Protein AF-I4DRN8-F1 (afdb_monomer_lite)

Structure (mmCIF, N/CA/C/O backbone):
data_AF-I4DRN8-F1
#
_entry.id   AF-I4DRN8-F1
#
loop_
_atom_site.group_PDB
_atom_site.id
_atom_site.type_symbol
_atom_site.label_atom_id
_atom_site.label_alt_id
_atom_site.label_comp_id
_atom_site.label_asym_id
_atom_site.label_entity_id
_atom_site.label_seq_id
_atom_site.pdbx_PDB_ins_code
_atom_site.Cartn_x
_atom_site.Cartn_y
_atom_site.Cartn_z
_atom_site.occupancy
_atom_site.B_iso_or_equiv
_atom_site.auth_seq_id
_atom_site.auth_comp_id
_atom_site.auth_asym_id
_atom_site.auth_atom_id
_atom_site.pdbx_PDB_model_num
ATOM 1 N N . MET A 1 1 ? -47.691 -23.468 3.159 1.00 39.56 1 MET A N 1
ATOM 2 C CA . MET A 1 1 ? -47.164 -22.411 2.267 1.00 39.56 1 MET A CA 1
ATOM 3 C C . MET A 1 1 ? -46.968 -21.139 3.088 1.00 39.56 1 MET A C 1
ATOM 5 O O . MET A 1 1 ? -47.935 -20.428 3.304 1.00 39.56 1 MET A O 1
ATOM 9 N N . GLN A 1 2 ? -45.769 -20.889 3.622 1.00 40.84 2 GLN A N 1
ATOM 10 C CA . GLN A 1 2 ? -45.481 -19.721 4.482 1.00 40.84 2 GLN A CA 1
ATOM 11 C C . GLN A 1 2 ? -44.097 -19.106 4.181 1.00 40.84 2 GLN A C 1
ATOM 13 O O . GLN A 1 2 ? -43.401 -18.660 5.079 1.00 40.84 2 GLN A O 1
ATOM 18 N N . CYS A 1 3 ? -43.689 -19.067 2.907 1.00 41.22 3 CYS A N 1
ATOM 19 C CA . CYS A 1 3 ? -42.427 -18.424 2.493 1.00 41.22 3 CYS A CA 1
ATOM 20 C C . CYS A 1 3 ? -42.636 -17.208 1.575 1.00 41.22 3 CYS A C 1
ATOM 22 O O . CYS A 1 3 ? -41.665 -16.604 1.141 1.00 41.22 3 CYS A O 1
ATOM 24 N N . ASN A 1 4 ? -43.887 -16.843 1.263 1.00 44.56 4 ASN A N 1
ATOM 25 C CA . ASN A 1 4 ? -44.196 -15.802 0.272 1.00 44.56 4 ASN A CA 1
ATOM 26 C C . ASN A 1 4 ? -44.362 -14.391 0.872 1.00 44.56 4 ASN A C 1
ATOM 28 O O . ASN A 1 4 ? -44.746 -13.466 0.165 1.00 44.56 4 ASN A O 1
ATOM 32 N N . THR A 1 5 ? -44.114 -14.226 2.174 1.00 47.62 5 THR A N 1
ATOM 33 C CA . THR A 1 5 ? -44.282 -12.956 2.906 1.00 47.62 5 THR A CA 1
ATOM 34 C C . THR A 1 5 ? -42.973 -12.378 3.446 1.00 47.62 5 THR A C 1
ATOM 36 O O . THR A 1 5 ? -42.994 -11.315 4.063 1.00 47.62 5 THR A O 1
ATOM 39 N N . THR A 1 6 ? -41.826 -13.028 3.223 1.00 51.59 6 THR A N 1
ATOM 40 C CA . THR A 1 6 ? -40.523 -12.555 3.710 1.00 51.59 6 THR A CA 1
ATOM 41 C C . THR A 1 6 ? -39.745 -11.811 2.625 1.00 51.59 6 THR A C 1
ATOM 43 O O . THR A 1 6 ? -39.657 -12.238 1.477 1.00 51.59 6 THR A O 1
ATOM 46 N N . SER A 1 7 ? -39.137 -10.681 3.003 1.00 61.03 7 SER A N 1
ATOM 47 C CA . SER A 1 7 ? -38.353 -9.825 2.097 1.00 61.03 7 SER A CA 1
ATOM 48 C C . SER A 1 7 ? -37.079 -10.496 1.552 1.00 61.03 7 SER A C 1
ATOM 50 O O . SER A 1 7 ? -36.476 -9.966 0.618 1.00 61.03 7 SER A O 1
ATOM 52 N N . ASP A 1 8 ? -36.643 -11.626 2.126 1.00 71.81 8 ASP A N 1
ATOM 53 C CA . ASP A 1 8 ? -35.451 -12.365 1.693 1.00 71.81 8 ASP A CA 1
ATOM 54 C C . ASP A 1 8 ? -35.659 -13.889 1.693 1.00 71.81 8 ASP A C 1
ATOM 56 O O . ASP A 1 8 ? -35.110 -14.622 2.514 1.00 71.81 8 ASP A O 1
ATOM 60 N N . VAL A 1 9 ? -36.435 -14.379 0.725 1.00 75.31 9 VAL A N 1
ATOM 61 C CA . VAL A 1 9 ? -36.766 -15.809 0.560 1.00 75.31 9 VAL A CA 1
ATOM 62 C C . VAL A 1 9 ? -35.515 -16.703 0.470 1.00 75.31 9 VAL A C 1
ATOM 64 O O . VAL A 1 9 ? -35.472 -17.779 1.060 1.00 75.31 9 VAL A O 1
ATOM 67 N N . ILE A 1 10 ? -34.456 -16.249 -0.210 1.00 79.75 10 ILE A N 1
ATOM 68 C CA . ILE A 1 10 ? -33.192 -16.999 -0.344 1.00 79.75 10 ILE A CA 1
ATOM 69 C C . ILE A 1 10 ? -32.429 -17.081 0.993 1.00 79.75 10 ILE A C 1
ATOM 71 O O . ILE A 1 10 ? -31.735 -18.067 1.247 1.00 79.75 10 ILE A O 1
ATOM 75 N N . GLY A 1 11 ? -32.568 -16.078 1.868 1.00 78.69 11 GLY A N 1
ATOM 76 C CA . GLY A 1 11 ? -31.955 -16.070 3.200 1.00 78.69 11 GLY A CA 1
ATOM 77 C C . GLY A 1 11 ? -32.590 -17.086 4.140 1.00 78.69 11 GLY A C 1
ATOM 78 O O . GLY A 1 11 ? -31.874 -17.814 4.826 1.00 78.69 11 GLY A O 1
ATOM 79 N N . GLU A 1 12 ? -33.916 -17.203 4.099 1.00 79.06 12 GLU A N 1
ATOM 80 C CA . GLU A 1 12 ? -34.657 -18.209 4.868 1.00 79.06 12 GLU A CA 1
ATOM 81 C C . GLU A 1 12 ? -34.334 -19.634 4.399 1.00 79.06 12 GLU A C 1
ATOM 83 O O . GLU A 1 12 ? -34.085 -20.516 5.219 1.00 79.06 12 GLU A O 1
ATOM 88 N N . ILE A 1 13 ? -34.223 -19.858 3.084 1.00 81.06 13 ILE A N 1
ATOM 89 C CA . ILE A 1 13 ? -33.809 -21.162 2.541 1.00 81.06 13 ILE A CA 1
ATOM 90 C C . ILE A 1 13 ? -32.405 -21.540 3.036 1.00 81.06 13 ILE A C 1
ATOM 92 O O . ILE A 1 13 ? -32.158 -22.688 3.402 1.00 81.06 13 ILE A O 1
ATOM 96 N N . LEU A 1 14 ? -31.476 -20.583 3.095 1.00 82.25 14 LEU A N 1
ATOM 97 C CA . LEU A 1 14 ? -30.147 -20.831 3.656 1.00 82.25 14 LEU A CA 1
ATOM 98 C C . LEU A 1 14 ? -30.164 -21.133 5.152 1.00 82.25 14 LEU A C 1
ATOM 100 O O . LEU A 1 14 ? -29.319 -21.897 5.616 1.00 82.25 14 LEU A O 1
ATOM 104 N N . LYS A 1 15 ? -31.084 -20.528 5.904 1.00 81.69 15 LYS A N 1
ATOM 105 C CA . LYS A 1 15 ? -31.246 -20.794 7.332 1.00 81.69 15 LYS A CA 1
ATOM 106 C C . LYS A 1 15 ? -31.714 -22.231 7.568 1.00 81.69 15 LYS A C 1
ATOM 108 O O . LYS A 1 15 ? -31.092 -22.924 8.363 1.00 81.69 15 LYS A O 1
ATOM 113 N N . LEU A 1 16 ? -32.684 -22.700 6.781 1.00 81.94 16 LEU A N 1
ATOM 114 C CA . LEU A 1 16 ? -33.138 -24.095 6.798 1.00 81.94 16 LEU A CA 1
ATOM 115 C C . LEU A 1 16 ? -32.001 -25.071 6.457 1.00 81.94 16 LEU A C 1
ATOM 117 O O . LEU A 1 16 ? -31.763 -26.023 7.190 1.00 81.94 16 LEU A O 1
ATOM 121 N N . PHE A 1 17 ? -31.213 -24.798 5.408 1.00 80.50 17 PHE A N 1
ATOM 122 C CA . PHE A 1 17 ? -30.050 -25.640 5.088 1.00 80.50 17 PHE A CA 1
ATOM 123 C C . PHE A 1 17 ? -28.997 -25.658 6.205 1.00 80.50 17 PHE A C 1
ATOM 125 O O . PHE A 1 17 ? -28.385 -26.697 6.444 1.00 80.50 17 PHE A O 1
ATOM 132 N N . LYS A 1 18 ? -28.784 -24.534 6.903 1.00 80.88 18 LYS A N 1
ATOM 133 C CA . LYS A 1 18 ? -27.867 -24.470 8.051 1.00 80.88 18 LYS A CA 1
ATOM 134 C C . LYS A 1 18 ? -28.365 -25.278 9.248 1.00 80.88 18 LYS A C 1
ATOM 136 O O . LYS A 1 18 ? -27.534 -25.874 9.926 1.00 80.88 18 LYS A O 1
ATOM 141 N N . GLU A 1 19 ? -29.671 -25.293 9.503 1.00 81.69 19 GLU A N 1
ATOM 142 C CA . GLU A 1 19 ? -30.292 -26.119 10.549 1.00 81.69 19 GLU A CA 1
ATOM 143 C C . GLU A 1 19 ? -30.091 -27.620 10.264 1.00 81.69 19 GLU A C 1
ATOM 145 O O . GLU A 1 19 ? -29.813 -28.382 11.187 1.00 81.69 19 GLU A O 1
ATOM 150 N N . ASP A 1 20 ? -30.063 -28.006 8.985 1.00 77.31 20 ASP A N 1
ATOM 151 C CA . ASP A 1 20 ? -29.733 -29.362 8.516 1.00 77.31 20 ASP A CA 1
ATOM 152 C C . ASP A 1 20 ? -28.213 -29.638 8.386 1.00 77.31 20 ASP A C 1
ATOM 154 O O . ASP A 1 20 ? -27.797 -30.686 7.886 1.00 77.31 20 ASP A O 1
ATOM 158 N N . GLY A 1 21 ? -27.347 -28.706 8.804 1.00 75.50 21 GLY A N 1
ATOM 159 C CA . GLY A 1 21 ? -25.884 -28.854 8.751 1.00 75.50 21 GLY A CA 1
ATOM 160 C C . GLY A 1 21 ? -25.255 -28.673 7.360 1.00 75.50 21 GLY A C 1
ATOM 161 O O . GLY A 1 21 ? -24.058 -28.904 7.181 1.00 75.50 21 GLY A O 1
ATOM 162 N N . VAL A 1 22 ? -26.025 -28.227 6.366 1.00 78.38 22 VAL A N 1
ATOM 163 C CA . VAL A 1 22 ? -25.579 -28.024 4.983 1.00 78.38 22 VAL A CA 1
ATOM 164 C C . VAL A 1 22 ? -25.253 -26.548 4.732 1.00 78.38 22 VAL A C 1
ATOM 166 O O . VAL A 1 22 ? -26.111 -25.669 4.778 1.00 78.38 22 VAL A O 1
ATOM 169 N N . ILE A 1 23 ? -24.002 -26.250 4.374 1.00 75.44 23 ILE A N 1
ATOM 170 C CA . ILE A 1 23 ? -23.579 -24.885 4.027 1.00 75.44 23 ILE A CA 1
ATOM 171 C C . ILE A 1 23 ? -23.627 -24.707 2.505 1.00 75.44 23 ILE A C 1
ATOM 173 O O . ILE A 1 23 ? -22.771 -25.215 1.781 1.00 75.44 23 ILE A O 1
ATOM 177 N N . LYS A 1 24 ? -24.610 -23.947 2.006 1.00 78.12 24 LYS A N 1
ATOM 178 C CA . LYS A 1 24 ? -24.699 -23.535 0.593 1.00 78.12 24 LYS A CA 1
ATOM 179 C C . LYS A 1 24 ? -24.502 -22.029 0.424 1.00 78.12 24 LYS A C 1
ATOM 181 O O . LYS A 1 24 ? -24.731 -21.243 1.337 1.00 78.12 24 LYS A O 1
ATOM 186 N N . LYS A 1 25 ? -24.063 -21.622 -0.770 1.00 81.81 25 LYS A N 1
ATOM 187 C CA . LYS A 1 25 ? -23.987 -20.209 -1.182 1.00 81.81 25 LYS A CA 1
ATOM 188 C C . LYS A 1 25 ? -25.312 -19.766 -1.806 1.00 81.81 25 LYS A C 1
ATOM 190 O O . LYS A 1 25 ? -25.972 -20.579 -2.452 1.00 81.81 25 LYS A O 1
ATOM 195 N N . ARG A 1 26 ? -25.660 -18.479 -1.681 1.00 83.56 26 ARG A N 1
ATOM 196 C CA . ARG A 1 26 ? -26.892 -17.882 -2.243 1.00 83.56 26 ARG A CA 1
ATOM 197 C C . ARG A 1 26 ? -27.031 -18.149 -3.743 1.00 83.56 26 ARG A C 1
ATOM 199 O O . ARG A 1 26 ? -28.046 -18.692 -4.163 1.00 83.56 26 ARG A O 1
ATOM 206 N N . ASP A 1 27 ? -25.962 -17.938 -4.511 1.00 84.25 27 ASP A N 1
ATOM 207 C CA . ASP A 1 27 ? -25.927 -18.233 -5.953 1.00 84.25 27 ASP A CA 1
ATOM 208 C C . ASP A 1 27 ? -26.214 -19.702 -6.277 1.00 84.25 27 ASP A C 1
ATOM 210 O O . ASP A 1 27 ? -26.824 -20.020 -7.296 1.00 84.25 27 ASP A O 1
ATOM 214 N N . SER A 1 28 ? -25.768 -20.621 -5.415 1.00 83.50 28 SER A N 1
ATOM 215 C CA . SER A 1 28 ? -26.015 -22.053 -5.593 1.00 83.50 28 SER A CA 1
ATOM 216 C C . SER A 1 28 ? -27.482 -22.389 -5.344 1.00 83.50 28 SER A C 1
ATOM 218 O O . SER A 1 28 ? -28.041 -23.190 -6.085 1.00 83.50 28 SER A O 1
ATOM 220 N N . VAL A 1 29 ? -28.109 -21.752 -4.351 1.00 85.19 29 VAL A N 1
ATOM 221 C CA . VAL A 1 29 ? -29.544 -21.896 -4.076 1.00 85.19 29 VAL A CA 1
ATOM 222 C C . VAL A 1 29 ? -30.369 -21.338 -5.236 1.00 85.19 29 VAL A C 1
ATOM 224 O O . VAL A 1 29 ? -31.264 -22.021 -5.715 1.00 85.19 29 VAL A O 1
ATOM 227 N N . ILE A 1 30 ? -30.027 -20.155 -5.754 1.00 85.06 30 ILE A N 1
ATOM 228 C CA . ILE A 1 30 ? -30.734 -19.529 -6.885 1.00 85.06 30 ILE A CA 1
ATOM 229 C C . ILE A 1 30 ? -30.645 -20.405 -8.147 1.00 85.06 30 ILE A C 1
ATOM 231 O O . ILE A 1 30 ? -31.653 -20.643 -8.810 1.00 85.06 30 ILE A O 1
ATOM 235 N N . LYS A 1 31 ? -29.460 -20.956 -8.449 1.00 86.00 31 LYS A N 1
ATOM 236 C CA . LYS A 1 31 ? -29.272 -21.902 -9.565 1.00 86.00 31 LYS A CA 1
ATOM 237 C C . LYS A 1 31 ? -30.073 -23.190 -9.383 1.00 86.00 31 LYS A C 1
ATOM 239 O O . LYS A 1 31 ? -30.626 -23.699 -10.353 1.00 86.00 31 LYS A O 1
ATOM 244 N N . GLU A 1 32 ? -30.142 -23.713 -8.162 1.00 85.44 32 GLU A N 1
ATOM 245 C CA . GLU A 1 32 ? -30.877 -24.944 -7.870 1.00 85.44 32 GLU A CA 1
ATOM 246 C C . GLU A 1 32 ? -32.396 -24.736 -7.967 1.00 85.44 32 GLU A C 1
ATOM 248 O O . GLU A 1 32 ? -33.084 -25.562 -8.560 1.00 85.44 32 GLU A O 1
ATOM 253 N N . LEU A 1 33 ? -32.914 -23.602 -7.483 1.00 86.12 33 LEU A N 1
ATOM 254 C CA . LEU A 1 33 ? -34.328 -23.234 -7.624 1.00 86.12 33 LEU A CA 1
ATOM 255 C C . LEU A 1 33 ? -34.743 -23.127 -9.097 1.00 86.12 33 LEU A C 1
ATOM 257 O O . LEU A 1 33 ? -35.825 -23.584 -9.466 1.00 86.12 33 LEU A O 1
ATOM 261 N N . PHE A 1 34 ? -33.878 -22.568 -9.948 1.00 86.06 34 PHE A N 1
ATOM 262 C CA . PHE A 1 34 ? -34.127 -22.498 -11.388 1.00 86.06 34 PHE A CA 1
ATOM 263 C C . PHE A 1 34 ? -34.062 -23.880 -12.047 1.00 86.06 34 PHE A C 1
ATOM 265 O O . PHE A 1 34 ? -34.937 -24.240 -12.829 1.00 86.06 34 PHE A O 1
ATOM 272 N N . LYS A 1 35 ? -33.068 -24.701 -11.682 1.00 88.75 35 LYS A N 1
ATOM 273 C CA . LYS A 1 35 ? -32.922 -26.075 -12.187 1.00 88.75 35 LYS A CA 1
ATOM 274 C C . LYS A 1 35 ? -34.129 -26.951 -11.844 1.00 88.75 35 LYS A C 1
ATOM 276 O O . LYS A 1 35 ? -34.547 -27.762 -12.665 1.00 88.75 35 LYS A O 1
ATOM 281 N N . GLN A 1 36 ? -34.702 -26.771 -10.657 1.00 88.94 36 GLN A N 1
ATOM 282 C CA . GLN A 1 36 ? -35.909 -27.473 -10.215 1.00 88.94 36 GLN A CA 1
ATOM 283 C C . GLN A 1 36 ? -37.202 -26.850 -10.764 1.00 88.94 36 GLN A C 1
ATOM 285 O O . GLN A 1 36 ? -38.288 -27.304 -10.416 1.00 88.94 36 GLN A O 1
ATOM 290 N N . SER A 1 37 ? -37.100 -25.835 -11.634 1.00 83.12 37 SER A N 1
ATOM 291 C CA . SER A 1 37 ? -38.237 -25.100 -12.209 1.00 83.12 37 SER A CA 1
ATOM 292 C C . SER A 1 37 ? -39.180 -24.505 -11.152 1.00 83.12 37 SER A C 1
ATOM 294 O O . SER A 1 37 ? -40.365 -24.320 -11.410 1.00 83.12 37 SER A O 1
ATOM 296 N N . ILE A 1 38 ? -38.656 -24.210 -9.954 1.00 85.25 38 ILE A N 1
ATOM 297 C CA . ILE A 1 38 ? -39.401 -23.569 -8.859 1.00 85.25 38 ILE A CA 1
ATOM 298 C C . ILE A 1 38 ? -39.540 -22.067 -9.126 1.00 85.25 38 ILE A C 1
ATOM 300 O O . ILE A 1 38 ? -40.556 -21.474 -8.775 1.00 85.25 38 ILE A O 1
ATOM 304 N N . ILE A 1 39 ? -38.525 -21.468 -9.754 1.00 85.06 39 ILE A N 1
ATOM 305 C CA . ILE A 1 39 ? -38.524 -20.070 -10.199 1.00 85.06 39 ILE A CA 1
ATOM 306 C C . ILE A 1 39 ? -38.432 -20.006 -11.721 1.00 85.06 39 ILE A C 1
ATOM 308 O O . ILE A 1 39 ? -37.789 -20.850 -12.354 1.00 85.06 39 ILE A O 1
ATOM 312 N N . ASN A 1 40 ? -39.059 -18.993 -12.312 1.00 85.44 40 ASN A N 1
ATOM 313 C CA . ASN A 1 40 ? -39.006 -18.782 -13.756 1.00 85.44 40 ASN A CA 1
ATOM 314 C C . ASN A 1 40 ? -37.722 -18.032 -14.178 1.00 85.44 40 ASN A C 1
ATOM 316 O O . ASN A 1 40 ? -36.930 -17.575 -13.350 1.00 85.44 40 ASN A O 1
ATOM 320 N N . LYS A 1 41 ? -37.496 -17.907 -15.492 1.00 86.25 41 LYS A N 1
ATOM 321 C CA . LYS A 1 41 ? -36.298 -17.243 -16.035 1.00 86.25 41 LYS A CA 1
ATOM 322 C C . LYS A 1 41 ? -36.203 -15.766 -15.625 1.00 86.25 41 LYS A C 1
ATOM 324 O O . LYS A 1 41 ? -35.109 -15.286 -15.359 1.00 86.25 41 LYS A O 1
ATOM 329 N N . GLU A 1 42 ? -37.324 -15.055 -15.549 1.00 85.44 42 GLU A N 1
ATOM 330 C CA . GLU A 1 42 ? -37.352 -13.632 -15.180 1.00 85.44 42 GLU A CA 1
ATOM 331 C C . GLU A 1 42 ? -37.005 -13.423 -13.698 1.00 85.44 42 GLU A C 1
ATOM 333 O O . GLU A 1 42 ? -36.231 -12.531 -13.348 1.00 85.44 42 GLU A O 1
ATOM 338 N N . GLU A 1 43 ? -37.521 -14.285 -12.822 1.00 83.00 43 GLU A N 1
ATOM 339 C CA . GLU A 1 43 ? -37.217 -14.312 -11.391 1.00 83.00 43 GLU A CA 1
ATOM 340 C C . GLU A 1 43 ? -35.765 -14.705 -11.127 1.00 83.00 43 GLU A C 1
ATOM 342 O O . GLU A 1 43 ? -35.117 -14.103 -10.271 1.00 83.00 43 GLU A O 1
ATOM 347 N N . PHE A 1 44 ? -35.233 -15.668 -11.884 1.00 84.00 44 PHE A N 1
ATOM 348 C CA . PHE A 1 44 ? -33.830 -16.062 -11.811 1.00 84.00 44 PHE A CA 1
ATOM 349 C C . PHE A 1 44 ? -32.896 -14.890 -12.134 1.00 84.00 44 PHE A C 1
ATOM 351 O O . PHE A 1 44 ? -32.027 -14.567 -11.325 1.00 84.00 44 PHE A O 1
ATOM 358 N N . GLU A 1 45 ? -33.111 -14.204 -13.261 1.00 85.00 45 GLU A N 1
ATOM 359 C CA . GLU A 1 45 ? -32.312 -13.034 -13.657 1.00 85.00 45 GLU A CA 1
ATOM 360 C C . GLU A 1 45 ? -32.428 -11.894 -12.631 1.00 85.00 45 GLU A C 1
ATOM 362 O O . GLU A 1 45 ? -31.431 -11.266 -12.261 1.00 85.00 45 GLU A O 1
ATOM 367 N N . LYS A 1 46 ? -33.634 -11.653 -12.100 1.00 86.25 46 LYS A N 1
ATOM 368 C CA . LYS A 1 46 ? -33.875 -10.637 -11.066 1.00 86.25 46 LYS A CA 1
ATOM 369 C C . LYS A 1 46 ? -33.136 -10.947 -9.762 1.00 86.25 46 LYS A C 1
ATOM 371 O O . LYS A 1 46 ? -32.529 -10.047 -9.177 1.00 86.25 46 LYS A O 1
ATOM 376 N N . LEU A 1 47 ? -33.183 -12.197 -9.299 1.00 82.81 47 LEU A N 1
ATOM 377 C CA . LEU A 1 47 ? -32.489 -12.636 -8.086 1.00 82.81 47 LEU A CA 1
ATOM 378 C C . LEU A 1 47 ? -30.971 -12.589 -8.270 1.00 82.81 47 LEU A C 1
ATOM 380 O O . LEU A 1 47 ? -30.276 -12.086 -7.391 1.00 82.81 47 LEU A O 1
ATOM 384 N N . LEU A 1 48 ? -30.463 -13.031 -9.424 1.00 83.88 48 LEU A N 1
ATOM 385 C CA . LEU A 1 48 ? -29.036 -12.988 -9.739 1.00 83.88 48 LEU A CA 1
ATOM 386 C C . LEU A 1 48 ? -28.511 -11.545 -9.740 1.00 83.88 48 LEU A C 1
ATOM 388 O O . LEU A 1 48 ? -27.510 -11.246 -9.089 1.00 83.88 48 LEU A O 1
ATOM 392 N N . LYS A 1 49 ? -29.228 -10.627 -10.399 1.00 83.56 49 LYS A N 1
ATOM 393 C CA . LYS A 1 49 ? -28.875 -9.202 -10.429 1.00 83.56 49 LYS A CA 1
ATOM 394 C C . LYS A 1 49 ? -28.914 -8.575 -9.033 1.00 83.56 49 LYS A C 1
ATOM 396 O O . LYS A 1 49 ? -27.984 -7.869 -8.652 1.00 83.56 49 LYS A O 1
ATOM 401 N N . SER A 1 50 ? -29.938 -8.888 -8.237 1.00 81.38 50 SER A N 1
ATOM 402 C CA . SER A 1 50 ? -30.027 -8.407 -6.855 1.00 81.38 50 SER A CA 1
ATOM 403 C C . SER A 1 50 ? -28.890 -8.923 -5.965 1.00 81.38 50 SER A C 1
ATOM 405 O O . SER A 1 50 ? -28.481 -8.198 -5.059 1.00 81.38 50 SER A O 1
ATOM 407 N N . GLU A 1 51 ? -28.399 -10.150 -6.159 1.00 80.88 51 GLU A N 1
ATOM 408 C CA . GLU A 1 51 ? -27.246 -10.672 -5.410 1.00 80.88 51 GLU A CA 1
ATOM 409 C C . GLU A 1 51 ? -25.941 -10.001 -5.838 1.00 80.88 51 GLU A C 1
ATOM 411 O O . GLU A 1 51 ? -25.139 -9.636 -4.979 1.00 80.88 51 GLU A O 1
ATOM 416 N N . MET A 1 52 ? -25.753 -9.761 -7.140 1.00 78.06 52 MET A N 1
ATOM 417 C CA . MET A 1 52 ? -24.608 -8.992 -7.635 1.00 78.06 52 MET A CA 1
ATOM 418 C C . MET A 1 52 ? -24.581 -7.587 -7.022 1.00 78.06 52 MET A C 1
ATOM 420 O O . MET A 1 52 ? -23.546 -7.171 -6.504 1.00 78.06 52 MET A O 1
ATOM 424 N N . ASP A 1 53 ? -25.722 -6.895 -6.981 1.00 78.69 53 ASP A N 1
ATOM 425 C CA . ASP A 1 53 ? -25.834 -5.568 -6.367 1.00 78.69 53 ASP A CA 1
ATOM 426 C C . ASP A 1 53 ? -25.583 -5.602 -4.850 1.00 78.69 53 ASP A C 1
ATOM 428 O O . ASP A 1 53 ? -24.909 -4.721 -4.309 1.00 78.69 53 ASP A O 1
ATOM 432 N N . ARG A 1 54 ? -26.094 -6.619 -4.139 1.00 76.81 54 ARG A N 1
ATOM 433 C CA . ARG A 1 54 ? -25.829 -6.811 -2.699 1.00 76.81 54 ARG A CA 1
ATOM 434 C C . ARG A 1 54 ? -24.348 -7.054 -2.429 1.00 76.81 54 ARG A C 1
ATOM 436 O O . ARG A 1 54 ? -23.806 -6.465 -1.496 1.00 76.81 54 ARG A O 1
ATOM 443 N N . ASN A 1 55 ? -23.694 -7.882 -3.240 1.00 76.25 55 ASN A N 1
ATOM 444 C CA . ASN A 1 55 ? -22.277 -8.183 -3.087 1.00 76.25 55 ASN A CA 1
ATOM 445 C C . ASN A 1 55 ? -21.419 -6.940 -3.367 1.00 76.25 55 ASN A C 1
ATOM 447 O O . ASN A 1 55 ? -20.546 -6.611 -2.569 1.00 76.25 55 ASN A O 1
ATOM 451 N N . SER A 1 56 ? -21.730 -6.182 -4.423 1.00 75.19 56 SER A N 1
ATOM 452 C CA . SER A 1 56 ? -21.071 -4.904 -4.724 1.00 75.19 56 SER A CA 1
ATOM 453 C C . SER A 1 56 ? -21.215 -3.893 -3.582 1.00 75.19 56 SER A C 1
ATOM 455 O O . SER A 1 56 ? -20.221 -3.310 -3.152 1.00 75.19 56 SER A O 1
ATOM 457 N N . LYS A 1 57 ? -22.422 -3.737 -3.017 1.00 73.88 57 LYS A N 1
ATOM 458 C CA . LYS A 1 57 ? -22.660 -2.866 -1.851 1.00 73.88 57 LYS A CA 1
ATOM 459 C C . LYS A 1 57 ? -21.884 -3.324 -0.617 1.00 73.88 57 LYS A C 1
ATOM 461 O O . LYS A 1 57 ? -21.282 -2.502 0.062 1.00 73.88 57 LYS A O 1
ATOM 466 N N . ALA A 1 58 ? -21.858 -4.627 -0.337 1.00 72.56 58 ALA A N 1
ATOM 467 C CA . ALA A 1 58 ? -21.098 -5.172 0.784 1.00 72.56 58 ALA A CA 1
ATOM 468 C C . ALA A 1 58 ? -19.585 -4.949 0.614 1.00 72.56 58 ALA A C 1
ATOM 470 O O . ALA A 1 58 ? -18.900 -4.610 1.577 1.00 72.56 58 ALA A O 1
ATOM 471 N N . VAL A 1 59 ? -19.053 -5.101 -0.602 1.00 74.25 59 VAL A N 1
ATOM 472 C CA . VAL A 1 59 ? -17.643 -4.811 -0.910 1.00 74.25 59 VAL A CA 1
ATOM 473 C C . VAL A 1 59 ? -17.334 -3.328 -0.705 1.00 74.25 59 VAL A C 1
ATOM 475 O O . VAL A 1 59 ? -16.299 -3.006 -0.123 1.00 74.25 59 VAL A O 1
ATOM 478 N N . GLN A 1 60 ? -18.232 -2.437 -1.127 1.00 74.94 60 GLN A N 1
ATOM 479 C CA . GLN A 1 60 ? -18.070 -0.997 -0.945 1.00 74.94 60 GLN A CA 1
ATOM 480 C C . GLN A 1 60 ? -18.072 -0.599 0.538 1.00 74.94 60 GLN A C 1
ATOM 482 O O . GLN A 1 60 ? -17.134 0.058 0.976 1.00 74.94 60 GLN A O 1
ATOM 487 N N . ILE A 1 61 ? -19.034 -1.082 1.331 1.00 73.00 61 ILE A N 1
ATOM 488 C CA . ILE A 1 61 ? -19.093 -0.815 2.780 1.00 73.00 61 ILE A CA 1
ATOM 489 C C . ILE A 1 61 ? -17.817 -1.313 3.476 1.00 73.00 61 ILE A C 1
ATOM 491 O O . ILE A 1 61 ? -17.223 -0.604 4.281 1.00 73.00 61 ILE A O 1
ATOM 495 N N . ASN A 1 62 ? -17.335 -2.512 3.128 1.00 74.12 62 ASN A N 1
ATOM 496 C CA . ASN A 1 62 ? -16.076 -3.031 3.673 1.00 74.12 62 ASN A CA 1
ATOM 497 C C . ASN A 1 62 ? -14.845 -2.224 3.227 1.00 74.12 62 ASN A C 1
ATOM 499 O O . ASN A 1 62 ? -13.815 -2.243 3.901 1.00 74.12 62 ASN A O 1
ATOM 503 N N . LYS A 1 63 ? -14.894 -1.557 2.069 1.00 77.38 63 LYS A N 1
ATOM 504 C CA . LYS A 1 63 ? -13.831 -0.645 1.632 1.00 77.38 63 LYS A CA 1
ATOM 505 C C . LYS A 1 63 ? -13.860 0.637 2.463 1.00 77.38 63 LYS A C 1
ATOM 507 O O . LYS A 1 63 ? -12.826 0.984 3.015 1.00 77.38 63 LYS A O 1
ATOM 512 N N . GLU A 1 64 ? -15.027 1.256 2.612 1.00 76.56 64 GLU A N 1
ATOM 513 C CA . GLU A 1 64 ? -15.222 2.476 3.409 1.00 76.56 64 GLU A CA 1
ATOM 514 C C . GLU A 1 64 ? -14.802 2.259 4.870 1.00 76.56 64 GLU A C 1
ATOM 516 O O . GLU A 1 64 ? -13.969 2.997 5.381 1.00 76.56 64 GLU A O 1
ATOM 521 N N . MET A 1 65 ? -15.238 1.161 5.501 1.00 79.25 65 MET A N 1
ATOM 522 C CA . MET A 1 65 ? -14.819 0.824 6.869 1.00 79.25 65 MET A CA 1
ATOM 523 C C . MET A 1 65 ? -13.300 0.659 7.014 1.00 79.25 65 MET A C 1
ATOM 525 O O . MET A 1 65 ? -12.728 1.055 8.027 1.00 79.25 65 MET A O 1
ATOM 529 N N . ARG A 1 66 ? -12.627 0.066 6.018 1.00 80.88 66 ARG A N 1
ATOM 530 C CA . ARG A 1 66 ? -11.163 -0.079 6.042 1.00 80.88 66 ARG A CA 1
ATOM 531 C C . ARG A 1 66 ? -10.457 1.256 5.854 1.00 80.88 66 ARG A C 1
ATOM 533 O O . ARG A 1 66 ? -9.448 1.485 6.514 1.00 80.88 66 ARG A O 1
ATOM 540 N N . ASP A 1 67 ? -10.971 2.106 4.974 1.00 82.19 67 ASP A N 1
ATOM 541 C CA . ASP A 1 67 ? -10.405 3.429 4.720 1.00 82.19 67 ASP A CA 1
ATOM 542 C C . ASP A 1 67 ? -10.564 4.332 5.962 1.00 82.19 67 ASP A C 1
ATOM 544 O O . ASP A 1 67 ? -9.601 4.990 6.358 1.00 82.19 67 ASP A O 1
ATOM 548 N N . ASP A 1 68 ? -11.691 4.242 6.676 1.00 85.56 68 ASP A N 1
ATOM 549 C CA . ASP A 1 68 ? -11.901 4.911 7.970 1.00 85.56 68 ASP A CA 1
ATOM 550 C C . ASP A 1 68 ? -10.921 4.428 9.054 1.00 85.56 68 ASP A C 1
ATOM 552 O O . ASP A 1 68 ? -10.414 5.211 9.860 1.00 85.56 68 ASP A O 1
ATOM 556 N N . GLU A 1 69 ? -10.649 3.121 9.113 1.00 88.56 69 GLU A N 1
ATOM 557 C CA . GLU A 1 69 ? -9.670 2.555 10.047 1.00 88.56 69 GLU A CA 1
ATOM 558 C C . GLU A 1 69 ? -8.238 2.999 9.729 1.00 88.56 69 GLU A C 1
ATOM 560 O O . GLU A 1 69 ? -7.466 3.272 10.650 1.00 88.56 69 GLU A O 1
ATOM 565 N N . ILE A 1 70 ? -7.882 3.077 8.442 1.00 91.25 70 ILE A N 1
ATOM 566 C CA . ILE A 1 70 ? -6.589 3.599 7.985 1.00 91.25 70 ILE A CA 1
ATOM 567 C C . ILE A 1 70 ? -6.443 5.060 8.419 1.00 91.25 70 ILE A C 1
ATOM 569 O O . ILE A 1 70 ? -5.439 5.394 9.045 1.00 91.25 70 ILE A O 1
ATOM 573 N N . GLY A 1 71 ? -7.462 5.894 8.179 1.00 89.44 71 GLY A N 1
ATOM 574 C CA . GLY A 1 71 ? -7.465 7.298 8.597 1.00 89.44 71 GLY A CA 1
ATOM 575 C C . GLY A 1 71 ? -7.243 7.462 10.102 1.00 89.44 71 GLY A C 1
ATOM 576 O O . GLY A 1 71 ? -6.349 8.195 10.521 1.00 89.44 71 GLY A O 1
ATOM 577 N N . LYS A 1 72 ? -7.958 6.685 10.927 1.00 90.88 72 LYS A N 1
ATOM 578 C CA . LYS A 1 72 ? -7.786 6.689 12.393 1.00 90.88 72 LYS A CA 1
ATOM 579 C C . LYS A 1 72 ? -6.376 6.289 12.832 1.00 90.88 72 LYS A C 1
ATOM 581 O O . LYS A 1 72 ? -5.842 6.869 13.776 1.00 90.88 72 LYS A O 1
ATOM 586 N N . LEU A 1 73 ? -5.765 5.299 12.176 1.00 91.38 73 LEU A N 1
ATOM 587 C CA . LEU A 1 73 ? -4.390 4.883 12.476 1.00 91.38 73 LEU A CA 1
ATOM 588 C C . LEU A 1 73 ? -3.374 5.962 12.087 1.00 91.38 73 LEU A C 1
ATOM 590 O O . LEU A 1 73 ? -2.443 6.212 12.855 1.00 91.38 73 LEU A O 1
ATOM 594 N N . CYS A 1 74 ? -3.560 6.615 10.937 1.00 92.12 74 CYS A N 1
ATOM 595 C CA . CYS A 1 74 ? -2.736 7.746 10.512 1.00 92.12 74 CYS A CA 1
ATOM 596 C C . CYS A 1 74 ? -2.835 8.908 11.511 1.00 92.12 74 CYS A C 1
ATOM 598 O O . CYS A 1 74 ? -1.807 9.392 11.985 1.00 92.12 74 CYS A O 1
ATOM 600 N N . GLU A 1 75 ? -4.049 9.301 11.909 1.00 91.62 75 GLU A N 1
ATOM 601 C CA . GLU A 1 75 ? -4.274 10.355 12.906 1.00 91.62 75 GLU A CA 1
ATOM 602 C C . GLU A 1 75 ? -3.632 10.018 14.253 1.00 91.62 75 GLU A C 1
ATOM 604 O O . GLU A 1 75 ? -2.967 10.861 14.855 1.00 91.62 75 GLU A O 1
ATOM 609 N N . GLN A 1 76 ? -3.773 8.776 14.720 1.00 92.38 76 GLN A N 1
ATOM 610 C CA . GLN A 1 76 ? -3.182 8.354 15.984 1.00 92.38 76 GLN A CA 1
ATOM 611 C C . GLN A 1 76 ? -1.648 8.376 15.935 1.00 92.38 76 GLN A C 1
ATOM 613 O O . GLN A 1 76 ? -1.005 8.811 16.887 1.00 92.38 76 GLN A O 1
ATOM 618 N N . LEU A 1 77 ? -1.044 7.937 14.827 1.00 91.94 77 LEU A N 1
ATOM 619 C CA . LEU A 1 77 ? 0.405 8.024 14.637 1.00 91.94 77 LEU A CA 1
ATOM 620 C C . LEU A 1 77 ? 0.872 9.485 14.558 1.00 91.94 77 LEU A C 1
ATOM 622 O O . LEU A 1 77 ? 1.914 9.822 15.119 1.00 91.94 77 LEU A O 1
ATOM 626 N N . ALA A 1 78 ? 0.100 10.366 13.922 1.00 91.12 78 ALA A N 1
ATOM 627 C CA . ALA A 1 78 ? 0.394 11.794 13.899 1.00 91.12 78 ALA A CA 1
ATOM 628 C C . ALA A 1 78 ? 0.338 12.412 15.310 1.00 91.12 78 ALA A C 1
ATOM 630 O O . ALA A 1 78 ? 1.266 13.125 15.694 1.00 91.12 78 ALA A O 1
ATOM 631 N N . GLN A 1 79 ? -0.681 12.075 16.110 1.00 91.81 79 GLN A N 1
ATOM 632 C CA . GLN A 1 79 ? -0.803 12.495 17.515 1.00 91.81 79 GLN A CA 1
ATOM 633 C C . GLN A 1 79 ? 0.341 11.964 18.393 1.00 91.81 79 GLN A C 1
ATOM 635 O O . GLN A 1 79 ? 0.818 12.674 19.275 1.00 91.81 79 GLN A O 1
ATOM 640 N N . ASP A 1 80 ? 0.838 10.756 18.109 1.00 90.25 80 ASP A N 1
ATOM 641 C CA . ASP A 1 80 ? 2.006 10.156 18.768 1.00 90.25 80 ASP A CA 1
ATOM 642 C C . ASP A 1 80 ? 3.347 10.812 18.330 1.00 90.25 80 ASP A C 1
ATOM 644 O O . ASP A 1 80 ? 4.422 10.343 18.713 1.00 90.25 80 ASP A O 1
ATOM 648 N N . GLY A 1 81 ? 3.324 11.871 17.506 1.00 90.12 81 GLY A N 1
ATOM 649 C CA . GLY A 1 81 ? 4.518 12.577 17.019 1.00 90.12 81 GLY A CA 1
ATOM 650 C C . GLY A 1 81 ? 5.290 11.831 15.923 1.00 90.12 81 GLY A C 1
ATOM 651 O O . GLY A 1 81 ? 6.469 12.101 15.686 1.00 90.12 81 GLY A O 1
ATOM 652 N N . LYS A 1 82 ? 4.645 10.867 15.257 1.00 91.94 82 LYS A N 1
ATOM 653 C CA . LYS A 1 82 ? 5.244 9.984 14.240 1.00 91.94 82 LYS A CA 1
ATOM 654 C C . LYS A 1 82 ? 4.879 10.382 12.802 1.00 91.94 82 LYS A C 1
ATOM 656 O O . LYS A 1 82 ? 5.148 9.608 11.886 1.00 91.94 82 LYS A O 1
ATOM 661 N N . SER A 1 83 ? 4.326 11.579 12.584 1.00 90.94 83 SER A N 1
ATOM 662 C CA . SER A 1 83 ? 3.924 12.087 11.257 1.00 90.94 83 SER A CA 1
ATOM 663 C C . SER A 1 83 ? 5.053 12.026 10.226 1.00 90.94 83 SER A C 1
ATOM 665 O O . SER A 1 83 ? 4.849 11.513 9.135 1.00 90.94 83 SER A O 1
ATOM 667 N N . LYS A 1 84 ? 6.283 12.380 10.618 1.00 92.75 84 LYS A N 1
ATOM 668 C CA . LYS A 1 84 ? 7.474 12.298 9.751 1.00 92.75 84 LYS A CA 1
ATOM 669 C C . LYS A 1 84 ? 7.696 10.923 9.105 1.00 92.75 84 LYS A C 1
ATOM 671 O O . LYS A 1 84 ? 8.311 10.825 8.047 1.00 92.75 84 LYS A O 1
ATOM 676 N N . PHE A 1 85 ? 7.248 9.844 9.751 1.00 93.69 85 PHE A N 1
ATOM 677 C CA . PHE A 1 85 ? 7.366 8.494 9.201 1.00 93.69 85 PHE A CA 1
ATOM 678 C C . PHE A 1 85 ? 6.246 8.179 8.209 1.00 93.69 85 PHE A C 1
ATOM 680 O O . PHE A 1 85 ? 6.474 7.408 7.283 1.00 93.69 85 PHE A O 1
ATOM 687 N N . LEU A 1 86 ? 5.064 8.776 8.387 1.00 93.38 86 LEU A N 1
ATOM 688 C CA . LEU A 1 86 ? 3.980 8.730 7.406 1.00 93.38 86 LEU A CA 1
ATOM 689 C C . LEU A 1 86 ? 4.410 9.454 6.127 1.00 93.38 86 LEU A C 1
ATOM 691 O O . LEU A 1 86 ? 4.333 8.870 5.048 1.00 93.38 86 LEU A O 1
ATOM 695 N N . ASP A 1 87 ? 4.980 10.651 6.272 1.00 93.06 87 ASP A N 1
ATOM 696 C CA . ASP A 1 87 ? 5.515 11.435 5.154 1.00 93.06 87 ASP A CA 1
ATOM 697 C C . ASP A 1 87 ? 6.637 10.672 4.438 1.00 93.06 87 ASP A C 1
ATOM 699 O O . ASP A 1 87 ? 6.645 10.566 3.216 1.00 93.06 87 ASP A O 1
ATOM 703 N N . TRP A 1 88 ? 7.535 10.025 5.191 1.00 93.88 88 TRP A N 1
ATOM 704 C CA . TRP A 1 88 ? 8.570 9.163 4.612 1.00 93.88 88 TRP A CA 1
ATOM 705 C C . TRP A 1 88 ? 7.993 8.022 3.761 1.00 93.88 88 TRP A C 1
ATOM 707 O O . TRP A 1 88 ? 8.466 7.790 2.648 1.00 93.88 88 TRP A O 1
ATOM 717 N N . VAL A 1 89 ? 6.980 7.302 4.256 1.00 94.38 89 VAL A N 1
ATOM 718 C CA . VAL A 1 89 ? 6.340 6.226 3.480 1.00 94.38 89 VAL A CA 1
ATOM 719 C C . VAL A 1 89 ? 5.665 6.793 2.233 1.00 94.38 89 VAL A C 1
ATOM 721 O O . VAL A 1 89 ? 5.787 6.199 1.161 1.00 94.38 89 VAL A O 1
ATOM 724 N N . GLN A 1 90 ? 4.995 7.940 2.355 1.00 94.56 90 GLN A N 1
ATOM 725 C CA . GLN A 1 90 ? 4.363 8.626 1.232 1.00 94.56 90 GLN A CA 1
ATOM 726 C C . GLN A 1 90 ? 5.399 9.003 0.162 1.00 94.56 90 GLN A C 1
ATOM 728 O O . GLN A 1 90 ? 5.198 8.676 -1.005 1.00 94.56 90 GLN A O 1
ATOM 733 N N . THR A 1 91 ? 6.544 9.581 0.544 1.00 93.06 91 THR A N 1
ATOM 734 C CA . THR A 1 91 ? 7.649 9.883 -0.382 1.00 93.06 91 THR A CA 1
ATOM 735 C C . THR A 1 91 ? 8.129 8.628 -1.108 1.00 93.06 91 THR A C 1
ATOM 737 O O . THR A 1 91 ? 8.228 8.628 -2.330 1.00 93.06 91 THR A O 1
ATOM 740 N N . VAL A 1 92 ? 8.353 7.518 -0.393 1.00 93.75 92 VAL A N 1
ATOM 741 C CA . VAL A 1 92 ? 8.805 6.260 -1.019 1.00 93.75 92 VAL A CA 1
ATOM 742 C C . VAL A 1 92 ? 7.760 5.695 -1.990 1.00 93.75 92 VAL A C 1
ATOM 744 O O . VAL A 1 92 ? 8.121 5.134 -3.030 1.00 93.75 92 VAL A O 1
ATOM 747 N N . LEU A 1 93 ? 6.465 5.831 -1.684 1.00 94.44 93 LEU A N 1
ATOM 748 C CA . LEU A 1 93 ? 5.388 5.447 -2.598 1.00 94.44 93 LEU A CA 1
ATOM 749 C C . LEU A 1 93 ? 5.391 6.322 -3.853 1.00 94.44 93 LEU A C 1
ATOM 751 O O . LEU A 1 93 ? 5.347 5.780 -4.955 1.00 94.44 93 LEU A O 1
ATOM 755 N N . LEU A 1 94 ? 5.507 7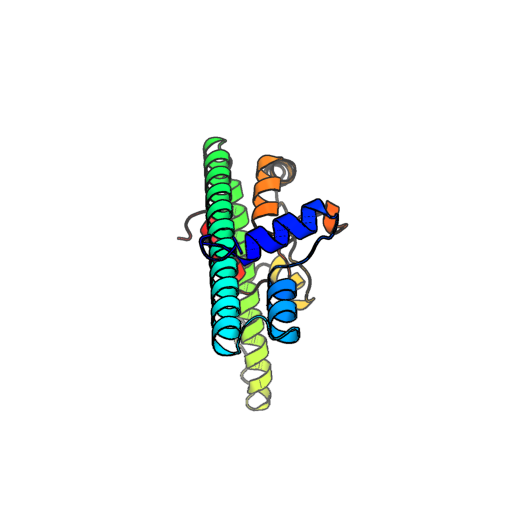.643 -3.712 1.00 93.25 94 LEU A N 1
ATOM 756 C CA . LEU A 1 94 ? 5.554 8.576 -4.841 1.00 93.25 94 LEU A CA 1
ATOM 757 C C . LEU A 1 94 ? 6.791 8.353 -5.721 1.00 93.25 94 LEU A C 1
ATOM 759 O O . LEU A 1 94 ? 6.651 8.248 -6.939 1.00 93.25 94 LEU A O 1
ATOM 763 N N . ASP A 1 95 ? 7.966 8.146 -5.124 1.00 92.50 95 ASP A N 1
ATOM 764 C CA . ASP A 1 95 ? 9.193 7.771 -5.838 1.00 92.50 95 ASP A CA 1
ATOM 765 C C . ASP A 1 95 ? 9.010 6.471 -6.629 1.00 92.50 95 ASP A C 1
ATOM 767 O O . ASP A 1 95 ? 9.468 6.331 -7.766 1.00 92.50 95 ASP A O 1
ATOM 771 N N . THR A 1 96 ? 8.319 5.498 -6.031 1.00 92.88 96 THR A N 1
ATOM 772 C CA . THR A 1 96 ? 8.035 4.209 -6.668 1.00 92.88 96 THR A CA 1
ATOM 773 C C . THR A 1 96 ? 7.009 4.345 -7.790 1.00 92.88 96 THR A C 1
ATOM 775 O O . THR A 1 96 ? 7.175 3.721 -8.838 1.00 92.88 96 THR A O 1
ATOM 778 N N . CYS A 1 97 ? 5.987 5.181 -7.605 1.00 93.25 97 CYS A N 1
ATOM 779 C CA . CYS A 1 97 ? 5.005 5.520 -8.630 1.00 93.25 97 CYS A CA 1
ATOM 780 C C . CYS A 1 97 ? 5.694 6.166 -9.837 1.00 93.25 97 CYS A C 1
ATOM 782 O O . CYS A 1 97 ? 5.561 5.688 -10.966 1.00 93.25 97 CYS A O 1
ATOM 784 N N . TYR A 1 98 ? 6.525 7.178 -9.580 1.00 91.50 98 TYR A N 1
ATOM 785 C CA . TYR A 1 98 ? 7.304 7.868 -10.597 1.00 91.50 98 TYR A CA 1
ATOM 786 C C . TYR A 1 98 ? 8.224 6.914 -11.366 1.00 91.50 98 TYR A C 1
ATOM 788 O O . TYR A 1 98 ? 8.193 6.873 -12.598 1.00 91.50 98 TYR A O 1
ATOM 796 N N . ALA A 1 99 ? 8.994 6.088 -10.647 1.00 91.06 99 ALA A N 1
ATOM 797 C CA . ALA A 1 99 ? 9.882 5.092 -11.240 1.00 91.06 99 ALA A CA 1
ATOM 798 C C . ALA A 1 99 ? 9.133 4.122 -12.165 1.00 91.06 99 ALA A C 1
ATOM 800 O O . ALA A 1 99 ? 9.651 3.735 -13.215 1.00 91.06 99 ALA A O 1
ATOM 801 N N . LYS A 1 100 ? 7.905 3.743 -11.791 1.00 90.50 100 LYS A N 1
ATOM 802 C CA . LYS A 1 100 ? 7.081 2.821 -12.570 1.00 90.50 100 LYS A CA 1
ATOM 803 C C . LYS A 1 100 ? 6.571 3.459 -13.860 1.00 90.50 100 LYS A C 1
ATOM 805 O O . LYS A 1 100 ? 6.771 2.883 -14.925 1.00 90.50 100 LYS A O 1
ATOM 810 N N . ILE A 1 101 ? 6.027 4.676 -13.782 1.00 89.69 101 ILE A N 1
ATOM 811 C CA . ILE A 1 101 ? 5.592 5.449 -14.959 1.00 89.69 101 ILE A CA 1
ATOM 812 C C . ILE A 1 101 ? 6.764 5.675 -15.918 1.00 89.69 101 ILE A C 1
ATOM 814 O O . ILE A 1 101 ? 6.618 5.547 -17.133 1.00 89.69 101 ILE A O 1
ATOM 818 N N . TYR A 1 102 ? 7.941 6.005 -15.381 1.00 88.19 102 TYR A N 1
ATOM 819 C CA . TYR A 1 102 ? 9.142 6.204 -16.184 1.00 88.19 102 TYR A CA 1
ATOM 820 C C . TYR A 1 102 ? 9.537 4.934 -16.952 1.00 88.19 102 TYR A C 1
ATOM 822 O O . TYR A 1 102 ? 9.799 5.001 -18.152 1.00 88.19 102 TYR A O 1
ATOM 830 N N . LEU A 1 103 ? 9.535 3.772 -16.292 1.00 87.56 103 LEU A N 1
ATOM 831 C CA . LEU A 1 103 ? 9.841 2.491 -16.935 1.00 87.56 103 LEU A CA 1
ATOM 832 C C . LEU A 1 103 ? 8.810 2.103 -18.000 1.00 87.56 103 LEU A C 1
ATOM 834 O O . LEU A 1 103 ? 9.198 1.627 -19.065 1.00 87.56 103 LEU A O 1
ATOM 838 N N . GLU A 1 104 ? 7.522 2.340 -17.750 1.00 87.38 104 GLU A N 1
ATOM 839 C CA . GLU A 1 104 ? 6.456 2.098 -18.729 1.00 87.38 104 GLU A CA 1
ATOM 840 C C . GLU A 1 104 ? 6.626 2.981 -19.975 1.00 87.38 104 GLU A C 1
ATOM 842 O O . GLU A 1 104 ? 6.556 2.482 -21.100 1.00 87.38 104 GLU A O 1
ATOM 847 N N . LYS A 1 105 ? 6.942 4.272 -19.794 1.00 85.00 105 LYS A N 1
ATOM 848 C CA . LYS A 1 105 ? 7.247 5.193 -20.902 1.00 85.00 105 LYS A CA 1
ATOM 849 C C . LYS A 1 105 ? 8.503 4.783 -21.666 1.00 85.00 105 LYS A C 1
ATOM 851 O O . LYS A 1 105 ? 8.498 4.799 -22.893 1.00 85.00 105 LYS A O 1
ATOM 856 N N . LYS A 1 106 ? 9.564 4.388 -20.957 1.00 82.62 106 LYS A N 1
ATOM 857 C CA . LYS A 1 106 ? 10.809 3.918 -21.575 1.00 82.62 106 LYS A CA 1
ATOM 858 C C . LYS A 1 106 ? 10.571 2.668 -22.426 1.00 82.62 106 LYS A C 1
ATOM 860 O O . LYS A 1 106 ? 11.030 2.611 -23.560 1.00 82.62 106 LYS A O 1
ATOM 865 N N . ALA A 1 107 ? 9.797 1.708 -21.920 1.00 80.94 107 ALA A N 1
ATOM 866 C CA . ALA A 1 107 ? 9.447 0.503 -22.668 1.00 80.94 107 ALA A CA 1
ATOM 867 C C . ALA A 1 107 ? 8.643 0.816 -23.944 1.00 80.94 107 ALA A C 1
ATOM 869 O O . ALA A 1 107 ? 8.867 0.187 -24.974 1.00 80.94 107 ALA A O 1
ATOM 870 N N . GLN A 1 108 ? 7.744 1.807 -23.907 1.00 77.94 108 GLN A N 1
ATOM 871 C CA . GLN A 1 108 ? 7.022 2.276 -25.099 1.00 77.94 108 GLN A CA 1
ATOM 872 C C . GLN A 1 108 ? 7.960 2.948 -26.115 1.00 77.94 108 GLN A C 1
ATOM 874 O O . GLN A 1 108 ? 7.868 2.671 -27.310 1.00 77.94 108 GLN A O 1
ATOM 879 N N . MET A 1 109 ? 8.905 3.772 -25.648 1.00 70.94 109 MET A N 1
ATOM 880 C CA . MET A 1 109 ? 9.910 4.408 -26.508 1.00 70.94 109 MET A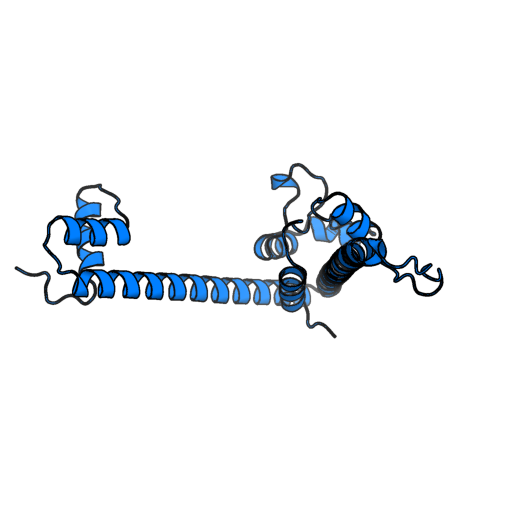 CA 1
ATOM 881 C C . MET A 1 109 ? 10.834 3.391 -27.181 1.00 70.94 109 MET A C 1
ATOM 883 O O . MET A 1 109 ? 11.131 3.556 -28.360 1.00 70.94 109 MET A O 1
ATOM 887 N N . ASP A 1 110 ? 11.264 2.336 -26.485 1.00 63.03 110 ASP A N 1
ATOM 888 C CA . ASP A 1 110 ? 12.109 1.284 -27.070 1.00 63.03 110 ASP A CA 1
ATOM 889 C C . ASP A 1 110 ? 11.367 0.500 -28.174 1.00 63.03 110 ASP A C 1
ATOM 891 O O . ASP A 1 110 ? 11.977 0.088 -29.162 1.00 63.03 110 ASP A O 1
ATOM 895 N N . ILE A 1 111 ? 10.040 0.350 -28.063 1.00 60.97 111 ILE A N 1
ATOM 896 C CA . ILE A 1 111 ? 9.200 -0.274 -29.101 1.00 60.97 111 ILE A CA 1
ATOM 897 C C . ILE A 1 111 ? 9.118 0.624 -30.350 1.00 60.97 111 ILE A C 1
ATOM 899 O O . ILE A 1 111 ? 9.320 0.140 -31.470 1.00 60.97 111 ILE A O 1
ATOM 903 N N . ASP A 1 112 ? 8.902 1.931 -30.175 1.00 57.06 112 ASP A N 1
ATOM 904 C CA . ASP A 1 112 ? 8.800 2.901 -31.280 1.00 57.06 112 ASP A CA 1
ATOM 905 C C . ASP A 1 112 ? 10.163 3.265 -31.910 1.00 57.06 112 ASP A C 1
ATOM 907 O O . ASP A 1 112 ? 10.254 3.532 -33.115 1.00 57.06 112 ASP A O 1
ATOM 911 N N . SER A 1 113 ? 11.253 3.197 -31.138 1.00 55.09 113 SER A N 1
ATOM 912 C CA . SER A 1 113 ? 12.624 3.521 -31.576 1.00 55.09 113 SER A CA 1
ATOM 913 C C . SER A 1 113 ? 13.239 2.479 -32.512 1.00 55.09 113 SER A C 1
ATOM 915 O O . SER A 1 113 ? 14.269 2.742 -33.133 1.00 55.09 113 SER A O 1
ATOM 917 N N . SER A 1 114 ? 12.544 1.361 -32.753 1.00 52.25 114 SER A N 1
ATOM 918 C CA . SER A 1 114 ? 12.776 0.489 -33.914 1.00 52.25 114 SER A CA 1
ATOM 919 C C . SER A 1 114 ? 12.709 1.242 -35.257 1.00 52.25 114 SER A C 1
ATOM 921 O O . SER A 1 114 ? 13.077 0.683 -36.290 1.00 52.25 114 SER A O 1
ATOM 923 N N . LYS A 1 115 ? 12.204 2.489 -35.274 1.00 53.75 115 LYS A N 1
ATOM 924 C CA . LYS A 1 115 ? 12.085 3.317 -36.481 1.00 53.75 115 LYS A CA 1
ATOM 925 C C . LYS A 1 115 ? 12.892 4.613 -36.488 1.00 53.75 115 LYS A C 1
ATOM 927 O O . LYS A 1 115 ? 13.086 5.117 -37.584 1.00 53.75 115 LYS A O 1
ATOM 932 N N . ASN A 1 116 ? 13.390 5.140 -35.366 1.00 45.94 116 ASN A N 1
ATOM 933 C CA . ASN A 1 116 ? 14.228 6.350 -35.357 1.00 45.94 116 ASN A CA 1
ATOM 934 C C . ASN A 1 116 ? 15.150 6.383 -34.126 1.00 45.94 116 ASN A C 1
ATOM 936 O O . ASN A 1 116 ? 14.687 6.502 -32.997 1.00 45.94 116 ASN A O 1
ATOM 940 N N . PHE A 1 117 ? 16.462 6.314 -34.358 1.00 42.81 117 PHE A N 1
ATOM 941 C CA . PHE A 1 117 ? 17.501 6.434 -33.334 1.00 42.81 117 PHE A CA 1
ATOM 942 C C . PHE A 1 117 ? 17.663 7.905 -32.921 1.00 42.81 117 PHE A C 1
ATOM 944 O O . PHE A 1 117 ? 18.418 8.652 -33.543 1.00 42.81 117 PHE A O 1
ATOM 951 N N . THR A 1 118 ? 16.944 8.344 -31.888 1.00 45.94 118 THR A N 1
ATOM 952 C CA . THR A 1 118 ? 17.210 9.629 -31.228 1.00 45.94 118 THR A CA 1
ATOM 953 C C . THR A 1 118 ? 18.030 9.390 -29.967 1.00 45.94 118 THR A C 1
ATOM 955 O O . THR A 1 118 ? 17.548 8.809 -28.998 1.00 45.94 118 THR A O 1
ATOM 958 N N . VAL A 1 119 ? 19.285 9.837 -30.005 1.00 47.56 119 VAL A N 1
ATOM 959 C CA . VAL A 1 119 ? 20.206 9.873 -28.865 1.00 47.56 119 VAL A CA 1
ATOM 960 C C . VAL A 1 119 ? 19.591 10.758 -27.779 1.00 47.56 119 VAL A C 1
ATOM 962 O O . VAL A 1 119 ? 19.372 11.948 -27.998 1.00 47.56 119 VAL A O 1
ATOM 965 N N . ILE A 1 120 ? 19.276 10.168 -26.626 1.00 53.38 120 ILE A N 1
ATOM 966 C CA . ILE A 1 120 ? 18.824 10.903 -25.443 1.00 53.38 120 ILE A CA 1
ATOM 967 C C . ILE A 1 1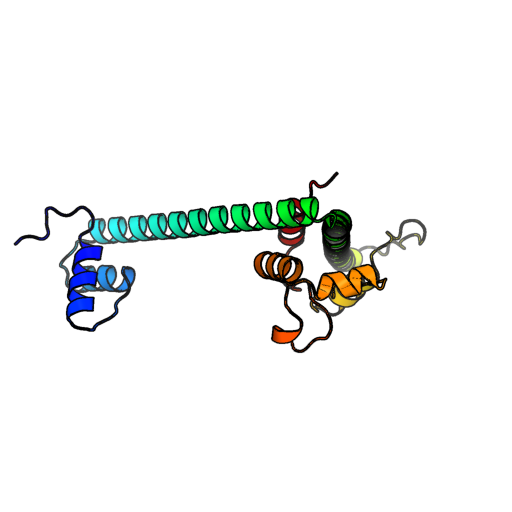20 ? 20.031 11.695 -24.932 1.00 53.38 120 ILE A C 1
ATOM 969 O O . ILE A 1 120 ? 21.065 11.110 -24.616 1.00 53.38 120 ILE A O 1
ATOM 973 N N . ASN A 1 121 ? 19.922 13.023 -24.889 1.00 48.34 121 ASN A N 1
ATOM 974 C CA . ASN A 1 121 ? 20.932 13.868 -24.261 1.00 48.34 121 ASN A CA 1
ATOM 975 C C . ASN A 1 121 ? 20.951 13.565 -22.750 1.00 48.34 121 ASN A C 1
ATOM 977 O O . ASN A 1 121 ? 19.915 13.662 -22.095 1.00 48.34 121 ASN A O 1
ATOM 981 N N . ASP A 1 122 ? 22.124 13.232 -22.203 1.00 50.66 122 ASP A N 1
ATOM 982 C CA . ASP A 1 122 ? 22.370 12.860 -20.791 1.00 50.66 122 ASP A CA 1
ATOM 983 C C . ASP A 1 122 ? 21.925 13.918 -19.753 1.00 50.66 122 ASP A C 1
ATOM 985 O O . ASP A 1 122 ? 21.952 13.675 -18.549 1.00 50.66 122 ASP A O 1
ATOM 989 N N . THR A 1 123 ? 21.510 15.106 -20.192 1.00 50.50 123 THR A N 1
ATOM 990 C CA . THR A 1 123 ? 21.153 16.247 -19.338 1.00 50.50 123 THR A CA 1
ATOM 991 C C . THR A 1 123 ? 19.721 16.245 -18.799 1.00 50.50 123 THR A C 1
ATOM 993 O O . THR A 1 123 ? 19.461 16.996 -17.867 1.00 50.50 123 THR A O 1
ATOM 996 N N . ASP A 1 124 ? 18.818 15.406 -19.322 1.00 56.25 124 ASP A N 1
ATOM 997 C CA . ASP A 1 124 ? 17.406 15.327 -18.888 1.00 56.25 124 ASP A CA 1
ATOM 998 C C . ASP A 1 124 ? 17.051 13.984 -18.225 1.00 56.25 124 ASP A C 1
ATOM 1000 O O . ASP A 1 124 ? 15.879 13.620 -18.128 1.00 56.25 124 ASP A O 1
ATOM 1004 N N . VAL A 1 125 ? 18.048 13.213 -17.770 1.00 59.38 125 VAL A N 1
ATOM 1005 C CA . VAL A 1 125 ? 17.790 11.941 -17.081 1.00 59.38 125 VAL A CA 1
ATOM 1006 C C . VAL A 1 125 ? 17.141 12.243 -15.729 1.00 59.38 125 VAL A C 1
ATOM 1008 O O . VAL A 1 125 ? 17.795 12.809 -14.848 1.00 59.38 125 VAL A O 1
ATOM 1011 N N . PRO A 1 126 ? 15.866 11.874 -15.522 1.00 65.62 126 PRO A N 1
ATOM 1012 C CA . PRO A 1 126 ? 15.223 12.154 -14.257 1.00 65.62 126 PRO A CA 1
ATOM 1013 C C . PRO A 1 126 ? 15.868 11.340 -13.138 1.00 65.62 126 PRO A C 1
ATOM 1015 O O . PRO A 1 126 ? 16.187 10.158 -13.300 1.00 65.62 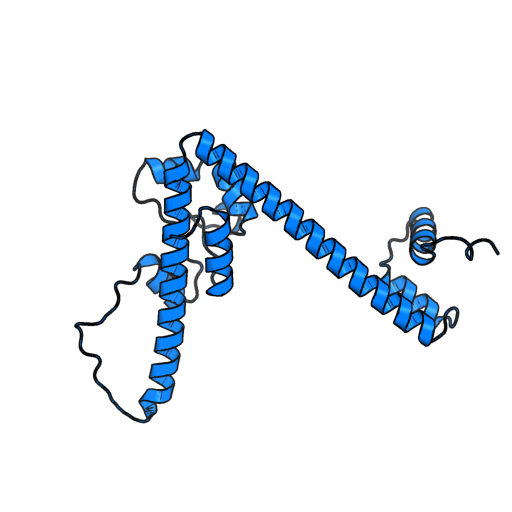126 PRO A O 1
ATOM 1018 N N . VAL A 1 127 ? 16.041 11.972 -11.978 1.00 70.56 127 VAL A N 1
ATOM 1019 C CA . VAL A 1 127 ? 16.582 11.317 -10.785 1.00 70.56 127 VAL A CA 1
ATOM 1020 C C . VAL A 1 127 ? 15.517 10.374 -10.231 1.00 70.56 127 VAL A C 1
ATOM 1022 O O . VAL A 1 127 ? 14.605 10.787 -9.521 1.00 70.56 127 VAL A O 1
ATOM 1025 N N . VAL A 1 128 ? 15.612 9.095 -10.586 1.00 78.88 128 VAL A N 1
ATOM 1026 C CA . VAL A 1 128 ? 14.744 8.041 -10.051 1.00 78.88 128 VAL A CA 1
ATOM 1027 C C . VAL A 1 128 ? 15.390 7.436 -8.805 1.00 78.88 128 VAL A C 1
ATOM 1029 O O . VAL A 1 128 ? 16.600 7.205 -8.782 1.00 78.88 128 VAL A O 1
ATOM 1032 N N . SER A 1 129 ? 14.585 7.107 -7.790 1.00 83.19 129 SER A N 1
ATOM 1033 C CA . SER A 1 129 ? 15.052 6.336 -6.631 1.00 83.19 129 SER A CA 1
ATOM 1034 C C . SER A 1 129 ? 15.744 5.036 -7.083 1.00 83.19 129 SER A C 1
ATOM 1036 O O . SER A 1 129 ? 15.098 4.193 -7.720 1.00 83.19 129 SER A O 1
ATOM 1038 N N . PRO A 1 130 ? 17.030 4.818 -6.736 1.00 85.19 130 PRO A N 1
ATOM 1039 C CA . PRO A 1 130 ? 17.769 3.627 -7.157 1.00 85.19 130 PRO A CA 1
ATOM 1040 C C . PRO A 1 130 ? 17.127 2.324 -6.671 1.00 85.19 130 PRO A C 1
ATOM 1042 O O . PRO A 1 130 ? 17.131 1.319 -7.383 1.00 85.19 130 PRO A O 1
ATOM 1045 N N . VAL A 1 131 ? 16.539 2.345 -5.468 1.00 88.69 131 VAL A N 1
ATOM 1046 C CA . VAL A 1 131 ? 15.887 1.181 -4.851 1.00 88.69 131 VAL A CA 1
ATOM 1047 C C . VAL A 1 131 ? 14.627 0.796 -5.622 1.00 88.69 131 VAL A C 1
ATOM 1049 O O . VAL A 1 131 ? 14.442 -0.382 -5.952 1.00 88.69 131 VAL A O 1
ATOM 1052 N N . SER A 1 132 ? 13.784 1.783 -5.934 1.00 89.25 132 SER A N 1
ATOM 1053 C CA . SER A 1 132 ? 12.554 1.574 -6.695 1.00 89.25 132 SER A CA 1
ATOM 1054 C C . SER A 1 132 ? 12.873 1.142 -8.121 1.00 89.25 132 SER A C 1
ATOM 1056 O O . SER A 1 132 ? 12.386 0.103 -8.558 1.00 89.25 132 SER A O 1
ATOM 1058 N N . TYR A 1 133 ? 13.763 1.861 -8.812 1.00 88.31 133 TYR A N 1
ATOM 1059 C CA . TYR A 1 133 ? 14.143 1.559 -10.192 1.00 88.31 133 TYR A CA 1
ATOM 1060 C C . TYR A 1 133 ? 14.691 0.135 -10.347 1.00 88.31 133 TYR A C 1
ATOM 1062 O O . TYR A 1 133 ? 14.169 -0.647 -11.139 1.00 88.31 133 TYR A O 1
ATOM 1070 N N . HIS A 1 134 ? 15.698 -0.240 -9.550 1.00 90.44 134 HIS A N 1
ATOM 1071 C CA . HIS A 1 134 ? 16.321 -1.560 -9.650 1.00 90.44 134 HIS A CA 1
ATOM 1072 C C . HIS A 1 134 ? 15.326 -2.694 -9.357 1.00 90.44 134 HIS A C 1
ATOM 1074 O O . HIS A 1 134 ? 15.289 -3.699 -10.065 1.00 90.44 134 HIS A O 1
ATOM 1080 N N . SER A 1 135 ? 14.484 -2.529 -8.333 1.00 91.31 135 SER A N 1
ATOM 1081 C CA . SER A 1 135 ? 13.479 -3.536 -7.973 1.00 91.31 135 SER A CA 1
ATOM 1082 C C . SER A 1 135 ? 12.424 -3.711 -9.068 1.00 91.31 135 SER A C 1
ATOM 1084 O O . SER A 1 135 ? 12.040 -4.841 -9.371 1.00 91.31 135 SER A O 1
ATOM 1086 N N . LEU A 1 136 ? 11.984 -2.610 -9.684 1.00 91.56 136 LEU A N 1
ATOM 1087 C CA . LEU A 1 136 ? 10.996 -2.624 -10.760 1.00 91.56 136 LEU A CA 1
ATOM 1088 C C . LEU A 1 136 ? 11.547 -3.256 -12.043 1.00 91.56 136 LEU A C 1
ATOM 1090 O O . LEU A 1 136 ? 10.854 -4.076 -12.637 1.00 91.56 136 LEU A O 1
ATOM 1094 N N . VAL A 1 137 ? 12.797 -2.960 -12.423 1.00 88.56 137 VAL A N 1
ATOM 1095 C CA . VAL A 1 137 ? 13.469 -3.600 -13.573 1.00 88.56 137 VAL A CA 1
ATOM 1096 C C . VAL A 1 137 ? 13.550 -5.120 -13.402 1.00 88.56 137 VAL A C 1
ATOM 1098 O O . VAL A 1 137 ? 13.373 -5.862 -14.363 1.00 88.56 137 VAL A O 1
ATOM 1101 N N . LEU A 1 138 ? 13.769 -5.599 -12.173 1.00 90.12 138 LEU A N 1
ATOM 1102 C CA . LEU A 1 138 ? 13.794 -7.031 -11.858 1.00 90.12 138 LEU A CA 1
ATOM 1103 C C . LEU A 1 138 ? 12.407 -7.648 -11.638 1.00 90.12 138 LEU A C 1
ATOM 1105 O O . LEU A 1 138 ? 12.317 -8.828 -11.295 1.00 90.12 138 LEU A O 1
ATOM 1109 N N . ASN A 1 139 ? 11.332 -6.878 -11.809 1.00 89.25 139 ASN A N 1
ATOM 1110 C CA . ASN A 1 139 ? 9.963 -7.329 -11.582 1.00 89.25 139 ASN A CA 1
ATOM 1111 C C . ASN A 1 139 ? 9.723 -7.832 -10.139 1.00 89.25 139 ASN A C 1
ATOM 1113 O O . ASN A 1 139 ? 8.979 -8.785 -9.897 1.00 89.25 139 ASN A O 1
ATOM 1117 N N . GLN A 1 140 ? 10.398 -7.213 -9.164 1.00 91.75 140 GLN A N 1
ATOM 1118 C CA . GLN A 1 140 ? 10.355 -7.578 -7.748 1.00 91.75 140 GLN A CA 1
ATOM 1119 C C . GLN A 1 140 ? 9.644 -6.520 -6.902 1.00 91.75 140 GLN A C 1
ATOM 1121 O O . GLN A 1 140 ? 9.558 -5.347 -7.254 1.00 91.75 140 GLN A O 1
ATOM 1126 N N . SER A 1 141 ? 9.125 -6.950 -5.747 1.00 93.31 141 SER A N 1
ATOM 1127 C CA . SER A 1 141 ? 8.489 -6.042 -4.781 1.00 93.31 141 SER A CA 1
ATOM 1128 C C . SER A 1 141 ? 9.526 -5.077 -4.198 1.00 93.31 141 SER A C 1
ATOM 1130 O O . SER A 1 141 ? 10.598 -5.524 -3.776 1.00 93.31 141 SER A O 1
ATOM 1132 N N . VAL A 1 142 ? 9.208 -3.784 -4.145 1.00 94.75 142 VAL A N 1
ATOM 1133 C CA . VAL A 1 142 ? 10.150 -2.721 -3.756 1.00 94.75 142 VAL A CA 1
ATOM 1134 C C . VAL A 1 142 ? 10.304 -2.688 -2.234 1.00 94.75 142 VAL A C 1
ATOM 1136 O O . VAL A 1 142 ? 9.293 -2.606 -1.538 1.00 94.75 142 VAL A O 1
ATOM 1139 N N . PRO A 1 143 ? 11.523 -2.782 -1.678 1.00 94.69 143 PRO A N 1
ATOM 1140 C CA . PRO A 1 143 ? 11.719 -2.750 -0.235 1.00 94.69 143 PRO A CA 1
ATOM 1141 C C . PRO A 1 143 ? 11.606 -1.330 0.328 1.00 94.69 143 PRO A C 1
ATOM 1143 O O . PRO A 1 143 ? 12.193 -0.390 -0.200 1.00 94.69 143 PRO A O 1
ATOM 1146 N N . LEU A 1 144 ? 10.915 -1.205 1.458 1.00 94.38 144 LEU A N 1
ATOM 1147 C CA . LEU A 1 144 ? 10.913 -0.012 2.293 1.00 94.38 144 LEU A CA 1
ATOM 1148 C C . LEU A 1 144 ? 12.169 -0.040 3.177 1.00 94.38 144 LEU A C 1
ATOM 1150 O O . LEU A 1 144 ? 12.200 -0.704 4.217 1.00 94.38 144 LEU A O 1
ATOM 1154 N N . VAL A 1 145 ? 13.234 0.617 2.715 1.00 93.31 145 VAL A N 1
ATOM 1155 C CA . VAL A 1 145 ? 14.550 0.599 3.372 1.00 93.31 145 VAL A CA 1
ATOM 1156 C C . VAL A 1 145 ? 14.660 1.769 4.357 1.00 93.31 145 VAL A C 1
ATOM 1158 O O . VAL A 1 145 ? 14.559 2.918 3.928 1.00 93.31 145 VAL A O 1
ATOM 1161 N N . PRO A 1 146 ? 14.879 1.514 5.660 1.00 93.25 146 PRO A N 1
ATOM 1162 C CA . PRO A 1 146 ? 15.162 2.570 6.623 1.00 93.25 146 PRO A CA 1
ATOM 1163 C C . PRO A 1 146 ? 16.610 3.061 6.472 1.00 93.25 146 PRO A C 1
ATOM 1165 O O . PRO A 1 146 ? 17.551 2.269 6.507 1.00 93.25 146 PRO A O 1
ATOM 1168 N N . TRP A 1 147 ? 16.794 4.373 6.357 1.00 90.69 147 TRP A N 1
ATOM 1169 C CA . TRP A 1 147 ? 18.095 5.034 6.187 1.00 90.69 147 TRP A CA 1
ATOM 1170 C C . TRP A 1 147 ? 18.713 5.515 7.503 1.00 90.69 147 TRP A C 1
ATOM 1172 O O . TRP A 1 147 ? 19.870 5.927 7.535 1.00 90.69 147 TRP A O 1
ATOM 1182 N N . ASN A 1 148 ? 17.954 5.476 8.599 1.00 92.88 148 ASN A N 1
ATOM 1183 C CA . ASN A 1 148 ? 18.417 5.875 9.924 1.00 92.88 148 ASN A CA 1
ATOM 1184 C C . ASN A 1 148 ? 17.804 4.997 11.030 1.00 92.88 148 ASN A C 1
ATOM 1186 O O . ASN A 1 148 ? 16.856 4.237 10.810 1.00 92.88 148 ASN A O 1
ATOM 1190 N N . CYS A 1 149 ? 18.353 5.110 12.243 1.00 92.94 149 CYS A N 1
ATOM 1191 C CA . CYS A 1 149 ? 17.911 4.329 13.400 1.00 92.94 149 CYS A CA 1
ATOM 1192 C C . CYS A 1 149 ? 16.456 4.616 13.799 1.00 92.94 149 CYS A C 1
ATOM 1194 O O . CYS A 1 149 ? 15.786 3.729 14.325 1.00 92.94 149 CYS A O 1
ATOM 1196 N N . GLU A 1 150 ? 15.951 5.824 13.544 1.00 93.38 150 GLU A N 1
ATOM 1197 C CA . GLU A 1 150 ? 14.571 6.194 13.861 1.00 93.38 150 GLU A CA 1
ATOM 1198 C C . GLU A 1 150 ? 13.580 5.469 12.940 1.00 93.38 150 GLU A C 1
ATOM 1200 O O . GLU A 1 150 ? 12.634 4.846 13.419 1.00 93.38 150 GLU A O 1
ATOM 1205 N N . GLN A 1 151 ? 13.848 5.454 11.630 1.00 93.69 151 GLN A N 1
ATOM 1206 C CA . GLN A 1 151 ? 13.086 4.694 10.636 1.00 93.69 151 GLN A CA 1
ATOM 1207 C C . GLN A 1 151 ? 13.177 3.184 10.904 1.00 93.69 151 GLN A C 1
ATOM 1209 O O . GLN A 1 151 ? 12.189 2.460 10.820 1.00 93.69 151 GLN A O 1
ATOM 1214 N N . ALA A 1 152 ? 14.349 2.684 11.299 1.00 92.81 152 ALA A N 1
ATOM 1215 C CA . ALA A 1 152 ? 14.488 1.281 11.683 1.00 92.81 152 ALA A CA 1
ATOM 1216 C C . ALA A 1 152 ? 13.688 0.941 12.956 1.00 92.81 152 ALA A C 1
ATOM 1218 O O . ALA A 1 152 ? 13.214 -0.186 13.109 1.00 92.81 152 ALA A O 1
ATOM 1219 N N . SER A 1 153 ? 13.530 1.908 13.865 1.00 93.25 153 SER A N 1
ATOM 1220 C CA . SER A 1 153 ? 12.757 1.745 15.098 1.00 93.25 153 SER A CA 1
ATOM 1221 C C . SER A 1 153 ? 11.253 1.767 14.830 1.00 93.25 153 SER A C 1
ATOM 1223 O O . SER A 1 153 ? 10.546 0.910 15.359 1.00 93.25 153 SER A O 1
ATOM 1225 N N . ILE A 1 154 ? 10.759 2.668 13.968 1.00 94.25 154 ILE A N 1
ATOM 1226 C CA . ILE A 1 154 ? 9.327 2.714 13.632 1.00 94.25 154 ILE A CA 1
ATOM 1227 C C . ILE A 1 154 ? 8.871 1.456 12.880 1.00 94.25 154 ILE A C 1
ATOM 1229 O O . ILE A 1 154 ? 7.762 0.984 13.101 1.00 94.25 154 ILE A O 1
ATOM 1233 N N . CYS A 1 155 ? 9.745 0.820 12.094 1.00 92.06 155 CYS A N 1
ATOM 1234 C CA . CYS A 1 155 ? 9.459 -0.468 11.448 1.00 92.06 155 CYS A CA 1
ATOM 1235 C C . CYS A 1 155 ? 9.238 -1.638 12.431 1.00 92.06 155 CYS A C 1
ATOM 1237 O O . CYS A 1 155 ? 8.903 -2.736 11.993 1.00 92.06 155 CYS A O 1
ATOM 1239 N 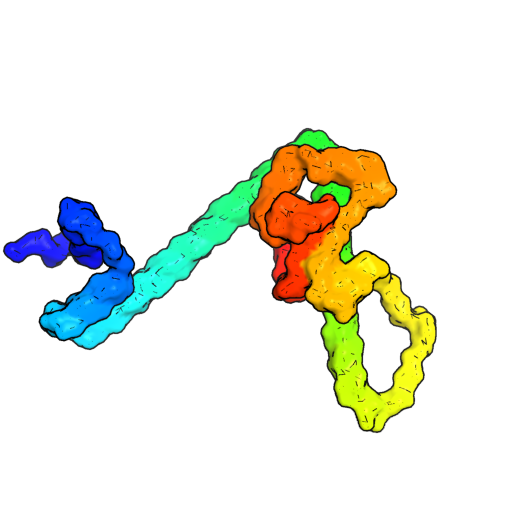N . LYS A 1 156 ? 9.436 -1.438 13.741 1.00 90.44 156 LYS A N 1
ATOM 1240 C CA . LYS A 1 156 ? 9.114 -2.410 14.802 1.00 90.44 156 LYS A CA 1
ATOM 1241 C C . LYS A 1 156 ? 7.869 -2.018 15.603 1.00 90.44 156 LYS A C 1
ATOM 1243 O O . LYS A 1 156 ? 7.415 -2.796 16.438 1.00 90.44 156 LYS A O 1
ATOM 1248 N N . ASP A 1 157 ? 7.342 -0.815 15.388 1.00 93.44 157 ASP A N 1
ATOM 1249 C CA . ASP A 1 157 ? 6.172 -0.306 16.092 1.00 93.44 157 ASP A CA 1
ATOM 1250 C C . ASP A 1 157 ? 4.904 -1.008 15.601 1.00 93.44 157 ASP A C 1
ATOM 1252 O O . ASP A 1 157 ? 4.624 -1.067 14.403 1.00 93.44 157 ASP A O 1
ATOM 1256 N N . LEU A 1 158 ? 4.118 -1.541 16.538 1.00 92.75 158 LEU A N 1
ATOM 1257 C CA . LEU A 1 158 ? 2.960 -2.365 16.204 1.00 92.75 158 LEU A CA 1
ATOM 1258 C C . LEU A 1 158 ? 1.884 -1.580 15.442 1.00 92.75 158 LEU A C 1
ATOM 1260 O O . LEU A 1 158 ? 1.320 -2.115 14.490 1.00 92.75 158 LEU A O 1
ATOM 1264 N N . LYS A 1 159 ? 1.613 -0.323 15.823 1.00 92.62 159 LYS A N 1
ATOM 1265 C CA . LYS A 1 159 ? 0.590 0.499 15.155 1.00 92.62 159 LYS A CA 1
ATOM 1266 C C . LYS A 1 159 ? 1.017 0.829 13.726 1.00 92.62 159 LYS A C 1
ATOM 1268 O O . LYS A 1 159 ? 0.216 0.725 12.801 1.00 92.62 159 LYS A O 1
ATOM 1273 N N . PHE A 1 160 ? 2.293 1.166 13.542 1.00 94.19 160 PHE A N 1
ATOM 1274 C CA . PHE A 1 160 ? 2.857 1.431 12.221 1.00 94.19 160 PHE A CA 1
ATOM 1275 C C . PHE A 1 160 ? 2.819 0.191 11.316 1.00 94.19 160 PHE A C 1
ATOM 1277 O O . PHE A 1 160 ? 2.380 0.269 10.170 1.00 94.19 160 PHE A O 1
ATOM 1284 N N . LEU A 1 161 ? 3.190 -0.981 11.840 1.00 93.69 161 LEU A N 1
ATOM 1285 C CA . LEU A 1 161 ? 3.093 -2.244 11.103 1.00 93.69 161 LEU A CA 1
ATOM 1286 C C . LEU A 1 161 ? 1.645 -2.600 10.741 1.00 93.69 161 LEU A C 1
ATOM 1288 O O . LEU A 1 161 ? 1.383 -3.028 9.618 1.00 93.69 161 LEU A O 1
ATOM 1292 N N . GLN A 1 162 ? 0.697 -2.392 11.659 1.00 93.12 162 GLN A N 1
ATOM 1293 C CA . GLN A 1 162 ? -0.729 -2.607 11.401 1.00 93.12 162 GLN A CA 1
ATOM 1294 C C . GLN A 1 162 ? -1.261 -1.696 10.293 1.00 93.12 162 GLN A C 1
ATOM 1296 O O . GLN A 1 162 ? -2.009 -2.169 9.435 1.00 93.12 162 GLN A O 1
ATOM 1301 N N . LEU A 1 163 ? -0.856 -0.422 10.283 1.00 94.56 163 LEU A N 1
ATOM 1302 C CA . LEU A 1 163 ? -1.190 0.516 9.215 1.00 94.56 163 LEU A CA 1
ATOM 1303 C C . LEU A 1 163 ? -0.671 0.004 7.864 1.00 94.56 163 LEU A C 1
ATOM 1305 O O . LEU A 1 163 ? -1.456 -0.162 6.933 1.00 94.56 163 LEU A O 1
ATOM 1309 N N . LEU A 1 164 ? 0.622 -0.318 7.765 1.00 94.31 164 LEU A N 1
ATOM 1310 C CA . LEU A 1 164 ? 1.223 -0.804 6.518 1.00 94.31 164 LEU A CA 1
ATOM 1311 C C . LEU A 1 164 ? 0.592 -2.120 6.040 1.00 94.31 164 LEU A C 1
ATOM 1313 O O . LEU A 1 164 ? 0.358 -2.300 4.847 1.00 94.31 164 LEU A O 1
ATOM 1317 N N . HIS A 1 165 ? 0.251 -3.021 6.960 1.00 93.00 165 HIS A N 1
ATOM 1318 C CA . HIS A 1 165 ? -0.454 -4.256 6.626 1.00 93.00 165 HIS A CA 1
ATOM 1319 C C . HIS A 1 165 ? -1.864 -3.984 6.080 1.00 93.00 165 HIS A C 1
ATOM 1321 O O . HIS A 1 165 ? -2.254 -4.573 5.074 1.00 93.00 165 HIS A O 1
ATOM 1327 N N . LYS A 1 166 ? -2.621 -3.050 6.676 1.00 92.25 166 LYS A N 1
ATOM 1328 C CA . LYS A 1 166 ? -3.943 -2.638 6.164 1.00 92.25 166 LYS A CA 1
ATOM 1329 C C . LYS A 1 166 ? -3.865 -1.929 4.811 1.00 92.25 166 LYS A C 1
ATOM 1331 O O . LYS A 1 166 ? -4.763 -2.111 3.993 1.00 92.25 166 LYS A O 1
ATOM 1336 N N . LEU A 1 167 ? -2.790 -1.184 4.561 1.00 92.06 167 LEU A N 1
ATOM 1337 C CA . LEU A 1 167 ? -2.500 -0.575 3.259 1.00 92.06 167 LEU A CA 1
ATOM 1338 C C . LEU A 1 167 ? -2.101 -1.613 2.194 1.00 92.06 167 LEU A C 1
ATOM 1340 O O . LEU A 1 167 ? -2.090 -1.291 1.012 1.00 92.06 167 LEU A O 1
ATOM 1344 N N . GLY A 1 168 ? -1.812 -2.859 2.588 1.00 92.38 168 GLY A N 1
ATOM 1345 C CA . GLY A 1 168 ? -1.515 -3.966 1.678 1.00 92.38 168 GLY A CA 1
ATOM 1346 C C . GLY A 1 168 ? -0.028 -4.176 1.385 1.00 92.38 168 GLY A C 1
ATOM 1347 O O . GLY A 1 168 ? 0.309 -4.855 0.416 1.00 92.38 168 GLY A O 1
ATOM 1348 N N . PHE A 1 169 ? 0.869 -3.620 2.203 1.00 95.31 169 PHE A N 1
ATOM 1349 C CA . PHE A 1 169 ? 2.296 -3.923 2.108 1.00 95.31 169 PHE A CA 1
ATOM 1350 C C . PHE A 1 169 ? 2.568 -5.380 2.496 1.00 95.31 169 PHE A C 1
ATOM 1352 O O . PHE A 1 169 ? 1.953 -5.928 3.411 1.00 95.31 169 PHE A O 1
ATOM 1359 N N . HIS A 1 170 ? 3.559 -5.997 1.855 1.00 94.38 170 HIS A N 1
ATOM 1360 C CA . HIS A 1 170 ? 4.032 -7.320 2.245 1.00 94.38 170 HIS A CA 1
ATOM 1361 C C . HIS A 1 170 ? 4.937 -7.218 3.470 1.00 94.38 170 HIS A C 1
ATOM 1363 O O . HIS A 1 170 ? 5.972 -6.542 3.432 1.00 94.38 170 HIS A O 1
ATOM 1369 N N . MET A 1 171 ? 4.574 -7.919 4.543 1.00 93.19 171 MET A N 1
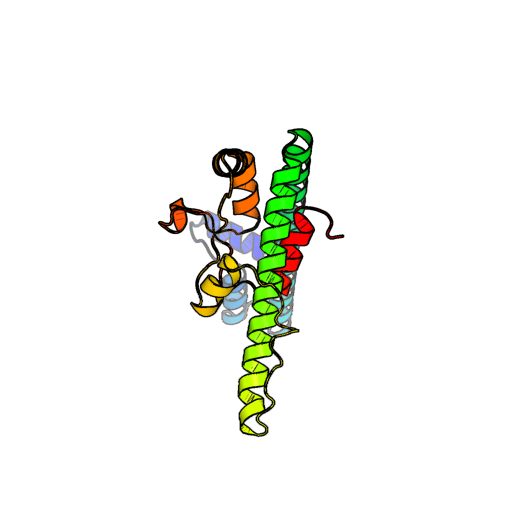ATOM 1370 C CA . MET A 1 171 ? 5.380 -7.942 5.757 1.00 93.19 171 MET A CA 1
ATOM 1371 C C . MET A 1 171 ? 6.602 -8.866 5.606 1.00 93.19 171 MET A C 1
ATOM 1373 O O . MET A 1 171 ? 6.563 -9.849 4.854 1.00 93.19 171 MET A O 1
ATOM 1377 N N . PRO A 1 172 ? 7.700 -8.593 6.337 1.00 90.00 172 PRO A N 1
ATOM 1378 C CA . PRO A 1 172 ? 8.881 -9.457 6.401 1.00 90.00 172 PRO A CA 1
ATOM 1379 C C . PRO A 1 172 ? 8.544 -10.920 6.712 1.00 90.00 172 PRO A C 1
ATOM 1381 O O . PRO A 1 172 ? 9.046 -11.829 6.051 1.00 90.00 172 PRO A O 1
ATOM 1384 N N . VAL A 1 173 ? 7.645 -11.132 7.679 1.00 86.19 173 VAL A N 1
ATOM 1385 C CA . VAL A 1 173 ? 7.237 -12.461 8.160 1.00 86.19 173 VAL A CA 1
ATOM 1386 C C . VAL A 1 173 ? 6.487 -13.271 7.103 1.00 86.19 173 VAL A C 1
ATOM 1388 O O . VAL A 1 173 ? 6.738 -14.465 6.978 1.00 86.19 173 VAL A O 1
ATOM 1391 N N . ASP A 1 174 ? 5.654 -12.623 6.287 1.00 84.12 174 ASP A N 1
ATOM 1392 C CA . ASP A 1 174 ? 4.863 -13.297 5.248 1.00 84.12 174 ASP A CA 1
ATOM 1393 C C . ASP A 1 174 ? 5.692 -13.574 3.989 1.00 84.12 174 ASP A C 1
ATOM 1395 O O . ASP A 1 174 ? 5.470 -14.546 3.272 1.00 84.12 174 ASP A O 1
ATOM 1399 N N . SER A 1 175 ? 6.664 -12.703 3.709 1.00 80.50 175 SER A N 1
ATOM 1400 C CA . SER A 1 175 ? 7.484 -12.763 2.495 1.00 80.50 175 SER A CA 1
ATOM 1401 C C . SER A 1 175 ? 8.817 -13.499 2.671 1.00 80.50 175 SER A C 1
ATOM 1403 O O . SER A 1 175 ? 9.515 -13.741 1.681 1.00 80.50 175 SER A O 1
ATOM 1405 N N . GLY A 1 176 ? 9.210 -13.826 3.908 1.00 84.25 176 GLY A N 1
ATOM 1406 C CA . GLY A 1 176 ? 10.529 -14.384 4.226 1.00 84.25 176 GLY A CA 1
ATOM 1407 C C . GLY A 1 176 ? 11.683 -13.427 3.900 1.00 84.25 176 GLY A C 1
ATOM 1408 O O . GLY A 1 176 ? 12.793 -13.862 3.586 1.00 84.25 176 GLY A O 1
ATOM 1409 N N . LYS A 1 177 ? 11.421 -12.114 3.892 1.00 88.81 177 LYS A N 1
ATOM 1410 C CA . LYS A 1 177 ? 12.397 -11.057 3.578 1.00 88.81 177 LYS A CA 1
ATOM 1411 C C . LYS A 1 177 ? 12.698 -10.223 4.820 1.00 88.81 177 LYS A C 1
ATOM 1413 O O . LYS A 1 177 ? 11.995 -10.298 5.812 1.00 88.81 177 LYS A O 1
ATOM 1418 N N . VAL A 1 178 ? 13.749 -9.404 4.749 1.00 88.50 178 VAL A N 1
ATOM 1419 C CA . VAL A 1 178 ? 14.167 -8.529 5.863 1.00 88.50 178 VAL A CA 1
ATOM 1420 C C . VAL A 1 178 ? 13.312 -7.260 5.957 1.00 88.50 178 VAL A C 1
ATOM 1422 O O . VAL A 1 178 ? 12.981 -6.818 7.052 1.00 88.50 178 VAL A O 1
ATOM 1425 N N . PHE A 1 179 ? 12.945 -6.675 4.815 1.00 92.81 179 PHE A N 1
ATOM 1426 C CA . PHE A 1 179 ? 12.226 -5.399 4.744 1.00 92.81 179 PHE A CA 1
ATOM 1427 C C . PHE A 1 179 ? 10.762 -5.591 4.361 1.00 92.81 179 PHE A C 1
ATOM 1429 O O . PHE A 1 179 ? 10.438 -6.503 3.597 1.00 92.81 179 PHE A O 1
ATOM 1436 N N . ILE A 1 180 ? 9.914 -4.683 4.848 1.00 95.25 180 ILE A N 1
ATOM 1437 C CA . ILE A 1 180 ? 8.535 -4.499 4.379 1.00 95.25 180 ILE A CA 1
ATOM 1438 C C . ILE A 1 180 ? 8.590 -4.113 2.898 1.00 95.25 180 ILE A C 1
ATOM 1440 O O . ILE A 1 180 ? 9.518 -3.412 2.488 1.00 95.25 180 ILE A O 1
ATOM 1444 N N . ARG A 1 181 ? 7.648 -4.582 2.073 1.00 95.06 181 ARG A N 1
ATOM 1445 C CA . ARG A 1 181 ? 7.704 -4.347 0.622 1.00 95.06 181 ARG A CA 1
ATOM 1446 C C . ARG A 1 181 ? 6.407 -3.827 0.025 1.00 95.06 181 ARG A C 1
ATOM 1448 O O . ARG A 1 181 ? 5.328 -4.306 0.361 1.00 95.06 181 ARG A O 1
ATOM 1455 N N . ILE A 1 182 ? 6.554 -2.918 -0.933 1.00 95.62 182 ILE A N 1
ATOM 1456 C CA . ILE A 1 182 ? 5.495 -2.498 -1.849 1.00 95.62 182 ILE A CA 1
ATOM 1457 C C . ILE A 1 182 ? 5.309 -3.616 -2.885 1.00 95.62 182 ILE A C 1
ATOM 1459 O O . ILE A 1 182 ? 6.290 -3.999 -3.543 1.00 95.62 182 ILE A O 1
ATOM 1463 N N . PRO A 1 183 ? 4.096 -4.171 -3.042 1.00 94.19 183 PRO A N 1
ATOM 1464 C CA . PRO A 1 183 ? 3.847 -5.236 -3.999 1.00 94.19 183 PRO A CA 1
ATOM 1465 C C . PRO A 1 183 ? 4.151 -4.809 -5.437 1.00 94.19 183 PRO A C 1
ATOM 1467 O O . PRO A 1 183 ? 3.694 -3.776 -5.917 1.00 94.19 183 PRO A O 1
ATOM 1470 N N . HIS A 1 184 ? 4.891 -5.649 -6.159 1.00 91.44 184 HIS A N 1
ATOM 1471 C CA . HIS A 1 184 ? 5.275 -5.376 -7.548 1.00 91.44 184 HIS A CA 1
ATOM 1472 C C . HIS A 1 184 ? 4.066 -5.171 -8.489 1.00 91.44 184 HIS A C 1
ATOM 1474 O O . HIS A 1 184 ? 4.119 -4.366 -9.423 1.00 91.44 184 HIS A O 1
ATOM 1480 N N . PHE A 1 185 ? 2.967 -5.886 -8.236 1.00 91.25 185 PHE A N 1
ATOM 1481 C CA . PHE A 1 185 ? 1.774 -5.865 -9.085 1.00 91.25 185 PHE A CA 1
ATOM 1482 C C . PHE A 1 185 ? 0.928 -4.587 -8.949 1.00 91.25 185 PHE A C 1
ATOM 1484 O O . PHE A 1 185 ? -0.006 -4.410 -9.725 1.00 91.25 185 PHE A O 1
ATOM 1491 N N . TRP A 1 186 ? 1.220 -3.694 -7.995 1.00 93.75 186 TRP A N 1
ATOM 1492 C CA . TRP A 1 186 ? 0.490 -2.430 -7.852 1.00 93.75 186 TRP A CA 1
ATOM 1493 C C . TRP A 1 186 ? 0.739 -1.504 -9.036 1.00 93.75 186 TRP A C 1
ATOM 1495 O O . TRP A 1 186 ? 1.890 -1.216 -9.358 1.00 93.75 186 TRP A O 1
ATOM 1505 N N . THR A 1 187 ? -0.323 -1.022 -9.676 1.00 93.06 187 THR A N 1
ATOM 1506 C CA . THR A 1 187 ? -0.234 -0.026 -10.755 1.00 93.06 187 THR A CA 1
ATOM 1507 C C . THR A 1 187 ? 0.175 1.344 -10.207 1.00 93.06 187 THR A C 1
ATOM 1509 O O . THR A 1 187 ? 0.011 1.575 -9.005 1.00 93.06 187 THR A O 1
ATOM 1512 N N . PRO A 1 188 ? 0.676 2.267 -11.049 1.00 92.69 188 PRO A N 1
ATOM 1513 C CA . PRO A 1 188 ? 0.946 3.640 -10.623 1.00 92.69 188 PRO A CA 1
ATOM 1514 C C . PRO A 1 188 ? -0.259 4.294 -9.931 1.00 92.69 188 PRO A C 1
ATOM 1516 O O . PRO A 1 188 ? -0.102 4.865 -8.854 1.00 92.69 188 PRO A O 1
ATOM 1519 N N . ASP A 1 189 ? -1.468 4.098 -10.468 1.00 93.12 189 ASP A N 1
ATOM 1520 C CA . ASP A 1 189 ? -2.710 4.608 -9.870 1.00 93.12 189 ASP A CA 1
ATOM 1521 C C . ASP A 1 189 ? -2.941 4.036 -8.467 1.00 93.12 189 ASP A C 1
ATOM 1523 O O . ASP A 1 189 ? -3.227 4.766 -7.525 1.00 93.12 189 ASP A O 1
ATOM 1527 N N . SER A 1 190 ? -2.731 2.725 -8.298 1.00 93.06 190 SER A N 1
ATOM 1528 C CA . SER A 1 190 ? -2.897 2.065 -6.998 1.00 93.06 190 SER A CA 1
ATOM 1529 C C . SER A 1 190 ? -1.892 2.590 -5.969 1.00 93.06 190 SER A C 1
ATOM 1531 O O . SER A 1 190 ? -2.237 2.774 -4.805 1.00 93.06 190 SER A O 1
ATOM 1533 N N . ILE A 1 191 ? -0.642 2.827 -6.383 1.00 93.44 191 ILE A N 1
ATOM 1534 C CA . ILE A 1 191 ? 0.408 3.375 -5.512 1.00 93.44 191 ILE A CA 1
ATOM 1535 C C . ILE A 1 191 ? 0.043 4.803 -5.085 1.00 93.44 191 ILE A C 1
ATOM 1537 O O . ILE A 1 191 ? 0.182 5.142 -3.910 1.00 93.44 191 ILE A O 1
ATOM 1541 N N . PHE A 1 192 ? -0.444 5.621 -6.021 1.00 94.00 192 PHE A N 1
ATOM 1542 C CA . PHE A 1 192 ? -0.861 6.997 -5.760 1.00 94.00 192 PHE A CA 1
ATOM 1543 C C . PHE A 1 192 ? -2.080 7.074 -4.827 1.00 94.00 192 PHE A C 1
ATOM 1545 O O . PHE A 1 192 ? -2.078 7.849 -3.868 1.00 94.00 192 PHE A O 1
ATOM 1552 N N . ASP A 1 193 ? -3.080 6.217 -5.038 1.00 92.19 193 ASP A N 1
ATOM 1553 C CA . ASP A 1 193 ? -4.247 6.093 -4.158 1.00 92.19 193 ASP A CA 1
ATOM 1554 C C . ASP A 1 193 ? -3.834 5.729 -2.725 1.00 92.19 193 ASP A C 1
ATOM 1556 O O . ASP A 1 193 ? -4.344 6.294 -1.759 1.00 92.19 193 ASP A O 1
ATOM 1560 N N . VAL A 1 194 ? -2.893 4.791 -2.566 1.00 92.81 194 VAL A N 1
ATOM 1561 C CA . VAL A 1 194 ? -2.366 4.397 -1.249 1.00 92.81 194 VAL A CA 1
ATOM 1562 C C . VAL A 1 194 ? -1.592 5.548 -0.603 1.00 92.81 194 VAL A C 1
ATOM 1564 O O . VAL A 1 194 ? -1.774 5.794 0.588 1.00 92.81 194 VAL A O 1
ATOM 1567 N N . ALA A 1 195 ? -0.774 6.281 -1.363 1.00 92.81 195 ALA A N 1
ATOM 1568 C CA . ALA A 1 195 ? -0.043 7.446 -0.858 1.00 92.81 195 ALA A CA 1
ATOM 1569 C C . ALA A 1 195 ? -0.993 8.551 -0.364 1.00 92.81 195 ALA A C 1
ATOM 1571 O O . ALA A 1 195 ? -0.777 9.113 0.711 1.00 92.81 195 ALA A O 1
ATOM 1572 N N . SER A 1 196 ? -2.088 8.784 -1.094 1.00 91.12 196 SER A N 1
ATOM 1573 C CA . SER A 1 196 ? -3.112 9.789 -0.769 1.00 91.12 196 SER A CA 1
ATOM 1574 C C . SER A 1 196 ? -3.849 9.504 0.545 1.00 91.12 196 SER A C 1
ATOM 1576 O O . SER A 1 196 ? -4.404 10.410 1.158 1.00 91.12 196 SER A O 1
ATOM 1578 N N . LYS A 1 197 ? -3.869 8.241 0.993 1.00 89.00 197 LYS A N 1
ATOM 1579 C CA . LYS A 1 197 ? -4.512 7.825 2.252 1.00 89.00 197 LYS A CA 1
ATOM 1580 C C . LYS A 1 197 ? -3.645 8.046 3.490 1.00 89.00 197 LYS A C 1
ATOM 1582 O O . LYS A 1 197 ? -4.160 7.999 4.604 1.00 89.00 197 LYS A O 1
ATOM 1587 N N . ILE A 1 198 ? -2.334 8.203 3.317 1.00 87.81 198 ILE A N 1
ATOM 1588 C CA . ILE A 1 198 ? -1.379 8.286 4.430 1.00 87.81 198 ILE A CA 1
ATOM 1589 C C . ILE A 1 198 ? -1.249 9.725 4.927 1.00 87.81 198 ILE A C 1
ATOM 1591 O O . ILE A 1 198 ? -1.303 9.975 6.128 1.00 87.81 198 ILE A O 1
ATOM 1595 N N . SER A 1 199 ? -1.062 10.650 3.992 1.00 80.94 199 SER A N 1
ATOM 1596 C CA . SER A 1 199 ? -0.857 12.078 4.226 1.00 80.94 199 SER A CA 1
ATOM 1597 C C . SER A 1 199 ? -1.393 12.826 2.991 1.00 80.94 199 SER A C 1
ATOM 1599 O O . SER A 1 199 ? -1.457 12.218 1.912 1.00 80.94 199 SER A O 1
ATOM 1601 N N . PRO A 1 200 ? -1.826 14.096 3.096 1.00 79.50 200 PRO A N 1
ATOM 1602 C CA . PRO A 1 200 ? -2.124 14.906 1.916 1.00 79.50 200 PRO A CA 1
ATOM 1603 C C . PRO A 1 200 ? -0.900 14.974 0.993 1.00 79.50 200 PRO A C 1
ATOM 1605 O O . PRO A 1 200 ? 0.229 15.125 1.455 1.00 79.50 200 PRO A O 1
ATOM 1608 N N . ILE A 1 201 ? -1.121 14.797 -0.309 1.00 76.88 201 ILE A N 1
ATOM 1609 C CA . ILE A 1 201 ? -0.088 14.979 -1.334 1.00 76.88 201 ILE A CA 1
ATOM 1610 C C . ILE A 1 201 ? -0.124 16.458 -1.723 1.00 76.88 201 ILE A C 1
ATOM 1612 O O . ILE A 1 201 ? -1.186 16.942 -2.117 1.00 76.88 201 ILE A O 1
ATOM 1616 N N . ASP A 1 202 ? 1.002 17.145 -1.557 1.00 57.94 202 ASP A N 1
ATOM 1617 C CA . ASP A 1 202 ? 1.201 18.551 -1.943 1.00 57.94 202 ASP A CA 1
ATOM 1618 C C . ASP A 1 202 ? 1.615 18.665 -3.423 1.00 57.94 202 ASP A C 1
ATOM 1620 O O . ASP A 1 202 ? 2.399 17.796 -3.885 1.00 57.94 202 ASP A O 1
#

Foldseek 3Di:
DPQPPDPCSLVVVQVVCVVVVHHDDSLVSLVVCVVVVVDDPVVSVVSVVVVVVVVVVVVVVVVVVLLVVLLVLLVVCVVVVNLVLLVLLLVVLLLLLVLQVVVVVVVVCVVVCVPPDDDDDPPPPDDGDPQSNVCLVVLHFGFPDDPDPVNVVLLPPPSSVVSCVSLPWADCVNVVHDGTTHHSPQHSVSSNVSSCSNDHDD

InterPro domains:
  IPR007725 Timeless, PAB domain [PF05029] (66-200)
  IPR059212 TIMELESS, tri-helical helix-turn-helix domain [PF26019] (1-39)

Secondary structure (DSSP, 8-state):
---TT-TTHHHHHHHHHHHTT----HHHHHHHHHHTTSS-HHHHHHHHHHHHHHHHHHHHHHHHHHHHHHHHHHHHHHHTT-HHHHHHHHHHHHHHHHHHHHHHHHHHHHHHTTS---PPPGGG-----HHHHHHHHTT-PEE----SHHHHHHTT-HHHHHHHHHHTPBPHHHHTSSS-EE-TT--HHHHHHHHHTTS---

Sequence (202 aa):
MQCNTTSDVIGEILKLFKEDGVIKKRDSVIKELFKQSIINKEEFEKLLKSEMDRNSKAVQINKEMRDDEIGKLCEQLAQDGKSKFLDWVQTVLLDTCYAKIYLEKKAQMDIDSSKNFTVINDTDVPVVSPVSYHSLVLNQSVPLVPWNCEQASICKDLKFLQLLHKLGFHMPVDSGKVFIRIPHFWTPDSIFDVASKISPID

Radius of gyration: 25.02 Å; chains: 1; bounding box: 70×48×55 Å

Organism: Papilio polytes (NCBI:txid76194)

pLDDT: mean 82.81, std 13.4, range [39.56, 95.62]